Protein AF-A0A5R9P1V8-F1 (afdb_monomer)

Nearest PDB structures (foldseek):
  4bwr-assembly1_A  TM=5.095E-01  e=4.102E-05  Escherichia coli CFT073
  5b26-assembly2_C  TM=6.637E-01  e=7.011E-03  Mus musculus
  5b26-assembly1_B  TM=6.705E-01  e=1.758E-02  Mus musculus
  5lj3-assembly1_S  TM=2.811E-01  e=6.401E-01  Saccharomyces cerevisiae

Solvent-accessible surface area (backbone atoms only — not comparable to full-atom values): 18243 Å² total; per-residue (Å²): 131,88,74,51,69,68,55,50,27,55,50,26,54,72,70,66,36,55,85,60,22,45,60,40,45,43,58,46,36,77,73,40,43,67,70,43,59,69,67,53,56,55,49,28,65,58,44,34,73,82,36,41,67,28,8,44,49,43,35,71,48,38,84,43,45,98,75,67,55,88,65,49,45,56,49,28,21,59,50,13,41,67,43,88,50,50,65,59,13,11,54,20,21,40,54,38,15,56,49,26,47,69,64,81,53,38,33,65,60,18,48,57,22,20,54,53,3,38,78,41,69,28,55,71,26,23,46,57,45,16,53,32,22,55,68,19,78,50,79,48,74,64,34,59,67,62,17,47,53,31,22,51,63,27,37,77,69,70,32,33,70,22,25,35,51,43,25,51,48,34,62,77,68,70,60,88,54,94,90,56,56,48,66,57,30,19,50,53,6,35,76,65,67,32,86,60,18,59,59,52,42,46,65,75,62,57,52,38,68,52,53,50,71,66,35,57,64,42,98,71,29,55,56,57,97,34,55,62,57,63,51,49,52,47,49,52,51,52,72,78,33,103,59,62,66,67,35,53,37,32,49,58,11,31,73,34,21,22,68,30,43,68,57,41,47,59,50,31,70,38,90,82,56,76,84,40,59,35,57,88,71,47,54,74,69,58,48,49,56,49,52,53,51,51,50,56,49,50,66,71,47,66,88,45,56,71,75,48,46,50,45,51,53,52,74,64,46,70,54,48,99,83,59,77,75,50,70,72,52,49,58,63,74,73,50,76,90,80,132

Mean predicted aligned error: 15.13 Å

Secondary structure (DSSP, 8-state):
-PPPHHHHHHHHHHHT-HHHHHHHHHHHHHHHGGGS-HHHHHHHHHHTTT-HHHHHHHHHGGGGSSS--TTHHHHHHHHHTTSS-HHHHHHHHHHHHHHHHHTT--HHHHHHHHHHHHHTT-HHHHHHHHHHHHH-TTSSPP-HHHHHHHHHHHHHTT-HHHHHHHHHHHHHHT---SS--HHHHHHHHHHTT-TTHHHHHHHHH--THHHHHH-PPPSS----SSTHHHHHHHHHHHHH----HHHHHHHHHHHTT-SSHHHHHHHHT-TTSPPPPPGGGS-HHHHHHHHHHHHHHHHHSTTS-HHHHHHHHHHH----SS----HHHHHHHS-----

pLDDT: mean 77.67, std 17.7, range [34.84, 98.38]

Sequence (339 aa):
MHKSKLDLFREAVKQRDNDEAIPLAGMIIDVLGDKTPQDVFRFLDKAAKDDQLAAIVCATSFFFREQPKPGHRAMLLRRAARGYDDNLAGNAYFALAAECLVDGGKPRRAIDALERAVELGHLDAHVRLAKGYETGMYRNRINLERAWELLEEAVEEDYGPAKLALAEFIFAHGIHDSDYDPRELLVEAAEDDVPGAVELLMQFQASAETIKRHAKKLDNPVIPRDESRPMAIRSALLNEFHMEADAIEAMVAAWHGFLSWSELIAYALNENAPEGIFDEDCGTEELEDRRRTQVLIAGHYIDAPDYVLELIVTLLQPTSRTHKPSLRNLDRLIGNADD

Foldseek 3Di:
DDD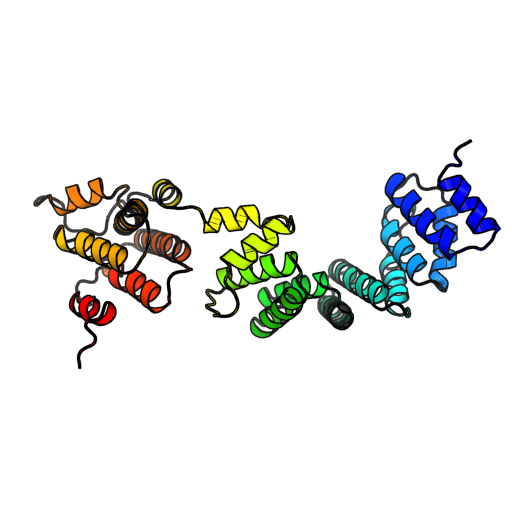DLVRQLVVCVVVVPCVSNLVSLLVQCVVQQLNRDPVSLVVLVVCLVPDLSSLVSNLVSQVSDPDRDPCSSLVSLVSSLPDDQLQSNLVSLQVNLVVCCVPVLVLVSSLVSLVSSVVSVNLVSLLVNLVCLCVVPSVDHNDNPSSQVSLVVSVVVVHLVSLQSNLVSCLVVLDDDPVRDSLVSLVSSVVVVNPCSVVVNCVLVVALVVLLVPQAQQPFFQADQALCLLVLQLVLCVVQDPDDSSRSQSLSQSLRRHSGNVRNNVQRPDPPRDHGQFLVRDDPVSVVVNVVSLVVSCSNCSVPDPLVSVSSCLSSPTDDPPDDSDCVVSDVSSDPPDD

Structure (mmCIF, N/CA/C/O backbone):
data_AF-A0A5R9P1V8-F1
#
_entry.id   AF-A0A5R9P1V8-F1
#
loop_
_atom_site.gro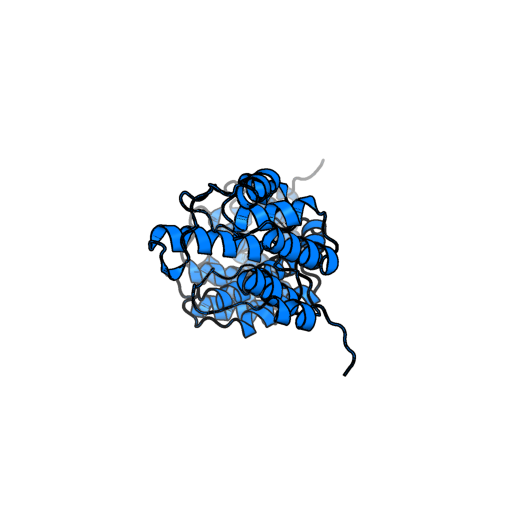up_PDB
_atom_site.id
_atom_site.type_symbol
_atom_site.label_atom_id
_atom_site.label_alt_id
_atom_site.label_comp_id
_atom_site.label_asym_id
_atom_site.label_entity_id
_atom_site.label_seq_id
_atom_site.pdbx_PDB_ins_code
_atom_site.Cartn_x
_atom_site.Cartn_y
_atom_site.Cartn_z
_atom_site.occupancy
_atom_site.B_iso_or_equiv
_atom_site.auth_seq_id
_atom_site.auth_comp_id
_atom_site.auth_asym_id
_atom_site.auth_atom_id
_atom_site.pdbx_PDB_model_num
ATOM 1 N N . MET A 1 1 ? -36.289 19.972 18.654 1.00 49.53 1 MET A N 1
ATOM 2 C CA . MET A 1 1 ? -34.982 20.431 19.169 1.00 49.53 1 MET A CA 1
ATOM 3 C C . MET A 1 1 ? -33.972 19.359 18.793 1.00 49.53 1 MET A C 1
ATOM 5 O O . MET A 1 1 ? -34.147 18.234 19.246 1.00 49.53 1 MET A O 1
ATOM 9 N N . HIS A 1 2 ? -33.023 19.634 17.896 1.00 63.19 2 HIS A N 1
ATOM 10 C CA . HIS A 1 2 ? -31.991 18.644 17.568 1.00 63.19 2 HIS A CA 1
ATOM 11 C C . HIS A 1 2 ? -31.093 18.455 18.795 1.00 63.19 2 HIS A C 1
ATOM 13 O O . HIS A 1 2 ? -30.520 19.427 19.284 1.00 63.19 2 HIS A O 1
ATOM 19 N N . LYS A 1 3 ? -31.026 17.229 19.325 1.00 76.94 3 LYS A N 1
ATOM 20 C CA . LYS A 1 3 ? -30.071 16.871 20.381 1.00 76.94 3 LYS A CA 1
ATOM 21 C C . LYS A 1 3 ? -28.666 16.856 19.785 1.00 76.94 3 LYS A C 1
ATOM 23 O O . LYS A 1 3 ? -28.490 16.386 18.661 1.00 76.94 3 LYS A O 1
ATOM 28 N N . SER A 1 4 ? -27.679 17.365 20.519 1.00 91.88 4 SER A N 1
ATOM 29 C CA . SER A 1 4 ? -26.286 17.259 20.083 1.00 91.88 4 SER A CA 1
ATOM 30 C C . SER A 1 4 ? -25.812 15.801 20.169 1.00 91.88 4 SER A C 1
ATOM 32 O O . SER A 1 4 ? -26.360 15.015 20.945 1.00 91.88 4 SER A O 1
ATOM 34 N N . LYS A 1 5 ? -24.764 15.431 19.418 1.00 93.06 5 LYS A N 1
ATOM 35 C CA . LYS A 1 5 ? -24.146 14.093 19.530 1.00 93.06 5 LYS A CA 1
ATOM 36 C C . LYS A 1 5 ? -23.700 13.783 20.965 1.00 93.06 5 LYS A C 1
ATOM 38 O O . LYS A 1 5 ? -23.812 12.646 21.403 1.00 93.06 5 LYS A O 1
ATOM 43 N N . LEU A 1 6 ? -23.266 14.799 21.714 1.00 94.75 6 LEU A N 1
ATOM 44 C CA . LEU A 1 6 ? -22.890 14.658 23.121 1.00 94.75 6 LEU A CA 1
ATOM 45 C C . LEU A 1 6 ? -24.095 14.341 24.023 1.00 94.75 6 LEU A C 1
ATOM 47 O O . LEU A 1 6 ? -23.972 13.543 24.951 1.00 94.75 6 LEU A O 1
ATOM 51 N N . ASP A 1 7 ? -25.258 14.936 23.751 1.00 95.94 7 ASP A N 1
ATOM 52 C CA . ASP A 1 7 ? -26.486 14.634 24.498 1.00 95.94 7 ASP A CA 1
ATOM 53 C C . ASP A 1 7 ? -26.986 13.220 24.198 1.00 95.94 7 ASP A C 1
ATOM 55 O O . ASP A 1 7 ? -27.417 12.517 25.110 1.00 95.94 7 ASP A O 1
ATOM 59 N N . LEU A 1 8 ? -26.904 12.796 22.931 1.00 96.81 8 LEU A N 1
ATOM 60 C CA . LEU A 1 8 ? -27.229 11.428 22.517 1.00 96.81 8 LEU A CA 1
ATOM 61 C C . LEU A 1 8 ? -26.297 10.418 23.188 1.00 96.81 8 LEU A C 1
ATOM 63 O O . LEU A 1 8 ? -26.771 9.473 23.807 1.00 96.81 8 LEU A O 1
ATOM 67 N N . PHE A 1 9 ? -24.989 10.685 23.176 1.00 97.88 9 PHE A N 1
ATOM 68 C CA . PHE A 1 9 ? -23.993 9.858 23.852 1.00 97.88 9 PHE A CA 1
ATOM 69 C C . PHE A 1 9 ? -24.316 9.681 25.341 1.00 97.88 9 PHE A C 1
ATOM 71 O O . PHE A 1 9 ? -24.352 8.563 25.850 1.00 97.88 9 PHE A O 1
ATOM 78 N N . ARG A 1 10 ? -24.592 10.777 26.057 1.00 97.62 10 ARG A N 1
ATOM 79 C CA . ARG A 1 10 ? -24.894 10.721 27.496 1.00 97.62 10 ARG A CA 1
ATOM 80 C C . ARG A 1 10 ? -26.176 9.952 27.799 1.00 97.62 10 ARG A C 1
ATOM 82 O O . ARG A 1 10 ? -26.251 9.288 28.833 1.00 97.62 10 ARG A O 1
ATOM 89 N N . GLU A 1 11 ? -27.167 10.040 26.920 1.00 97.44 11 GLU A N 1
ATOM 90 C CA . GLU A 1 11 ? -28.404 9.277 27.044 1.00 97.44 11 GLU A CA 1
ATOM 91 C C . GLU A 1 11 ? -28.161 7.779 26.801 1.00 97.44 11 GLU A C 1
ATOM 93 O O . GLU A 1 11 ? -28.556 6.975 27.645 1.00 97.44 11 GLU A O 1
ATOM 98 N N . ALA A 1 12 ? -27.419 7.405 25.754 1.00 97.38 12 ALA A N 1
ATOM 99 C CA . ALA A 1 12 ? -27.033 6.016 25.485 1.00 97.38 12 ALA A CA 1
ATOM 100 C C . ALA A 1 12 ? -26.244 5.403 26.660 1.00 97.38 12 ALA A C 1
ATOM 102 O O . ALA A 1 12 ? -26.581 4.331 27.168 1.00 97.38 12 ALA A O 1
ATOM 103 N N . VAL A 1 13 ? -25.273 6.142 27.216 1.00 97.38 13 VAL A N 1
ATOM 104 C CA . VAL A 1 13 ? -24.523 5.721 28.415 1.00 97.38 13 VAL A CA 1
ATOM 105 C C . VAL A 1 13 ? -25.448 5.491 29.614 1.00 97.38 13 VAL A C 1
ATOM 107 O O . VAL A 1 13 ? -25.272 4.528 30.364 1.00 97.38 13 VAL A O 1
ATOM 110 N N . LYS A 1 14 ? -26.450 6.356 29.813 1.00 97.25 14 LYS A N 1
ATOM 111 C CA . LYS A 1 14 ? -27.438 6.210 30.892 1.00 97.25 14 LYS A CA 1
ATOM 112 C C . LYS A 1 14 ? -28.316 4.972 30.694 1.00 97.25 14 LYS A C 1
ATOM 114 O O . LYS A 1 14 ? -28.665 4.319 31.678 1.00 97.25 14 LYS A O 1
ATOM 119 N N . GLN A 1 15 ? -28.633 4.644 29.445 1.00 97.12 15 GLN A N 1
ATOM 120 C CA . GLN A 1 15 ? -29.385 3.452 29.055 1.00 97.12 15 GLN A CA 1
ATOM 121 C C . GLN A 1 15 ? -28.529 2.175 29.052 1.00 97.12 15 GLN A C 1
ATOM 123 O O . GLN A 1 15 ? -29.082 1.080 29.012 1.00 97.12 15 GLN A O 1
ATOM 128 N N . ARG A 1 16 ? -27.203 2.307 29.216 1.00 95.19 16 ARG A N 1
ATOM 129 C CA . ARG A 1 16 ? -26.209 1.223 29.108 1.00 95.19 16 ARG A CA 1
ATOM 130 C C . ARG A 1 16 ? -26.175 0.584 27.718 1.00 95.19 16 ARG A C 1
ATOM 132 O O . ARG A 1 16 ? -25.836 -0.590 27.599 1.00 95.19 16 ARG A O 1
ATOM 139 N N . ASP A 1 17 ? -26.509 1.367 26.703 1.00 96.56 17 ASP A N 1
ATOM 140 C CA . ASP A 1 17 ? -26.403 0.973 25.307 1.00 96.56 17 ASP A CA 1
ATOM 141 C C . ASP A 1 17 ? -24.984 1.282 24.813 1.00 96.56 17 ASP A C 1
ATOM 143 O O . ASP A 1 17 ? -24.654 2.419 24.467 1.00 96.56 17 ASP A O 1
ATOM 147 N N . ASN A 1 18 ? -24.103 0.283 24.888 1.00 94.75 18 ASN A N 1
ATOM 148 C CA . ASN A 1 18 ? -22.718 0.434 24.445 1.00 94.75 18 ASN A CA 1
ATOM 149 C C . ASN A 1 18 ? -22.609 0.475 22.915 1.00 94.75 18 ASN A C 1
ATOM 151 O O . ASN A 1 18 ? -21.749 1.196 22.407 1.00 94.75 18 ASN A O 1
ATOM 155 N N . ASP A 1 19 ? -23.489 -0.243 22.215 1.00 94.62 19 ASP A N 1
ATOM 156 C CA . ASP A 1 19 ? -23.502 -0.336 20.755 1.00 94.62 19 ASP A CA 1
ATOM 157 C C . ASP A 1 19 ? -23.811 1.031 20.132 1.00 94.62 19 ASP A C 1
ATOM 159 O O . ASP A 1 19 ? -23.234 1.392 19.108 1.00 94.62 19 ASP A O 1
ATOM 163 N N . GLU A 1 20 ? -24.643 1.846 20.792 1.00 96.56 20 GLU A N 1
ATOM 164 C CA . GLU A 1 20 ? -24.865 3.244 20.411 1.00 96.56 20 GLU A CA 1
ATOM 165 C C . GLU A 1 20 ? -23.798 4.195 20.994 1.00 96.56 20 GLU A C 1
ATOM 167 O O . GLU A 1 20 ? -23.300 5.097 20.308 1.00 96.56 20 GLU A O 1
ATOM 172 N N . ALA A 1 21 ? -23.411 4.021 22.262 1.00 97.62 21 ALA A N 1
ATOM 173 C CA . ALA A 1 21 ? -22.523 4.966 22.940 1.00 97.62 21 ALA A CA 1
ATOM 174 C C . ALA A 1 21 ? -21.085 4.972 22.389 1.00 97.62 21 ALA A C 1
ATOM 176 O O . ALA A 1 21 ? -20.459 6.036 22.350 1.00 97.62 21 ALA A O 1
ATOM 177 N N . ILE A 1 22 ? -20.535 3.826 21.974 1.00 97.38 22 ILE A N 1
ATOM 178 C CA . ILE A 1 22 ? -19.143 3.728 21.500 1.00 97.38 22 ILE A CA 1
ATOM 179 C C . ILE A 1 22 ? -18.946 4.440 20.148 1.00 97.38 22 ILE A C 1
ATOM 181 O O . ILE A 1 22 ? -18.048 5.288 20.072 1.00 97.38 22 ILE A O 1
ATOM 185 N N . PRO A 1 23 ? -19.767 4.204 19.103 1.00 96.62 23 PRO A N 1
ATOM 186 C CA . PRO A 1 23 ? -19.658 4.950 17.849 1.00 96.62 23 PRO A CA 1
ATOM 187 C C . PRO A 1 23 ? -19.857 6.456 18.040 1.00 96.62 23 PRO A C 1
ATOM 189 O O . PRO A 1 23 ? -19.114 7.258 17.470 1.00 96.62 23 PRO A O 1
ATOM 192 N N . LEU A 1 24 ? -20.809 6.863 18.893 1.00 97.38 24 LEU A N 1
ATOM 193 C CA . LEU A 1 24 ? -21.012 8.276 19.220 1.00 97.38 24 LEU A CA 1
ATOM 194 C C . LEU A 1 24 ? -19.778 8.891 19.884 1.00 97.38 24 LEU A C 1
ATOM 196 O O . LEU A 1 24 ? -19.407 10.014 19.541 1.00 97.38 24 LEU A O 1
ATOM 200 N N . ALA A 1 25 ? -19.122 8.168 20.796 1.00 97.06 25 ALA A N 1
ATOM 201 C CA . ALA A 1 25 ? -17.877 8.615 21.409 1.00 97.06 25 ALA A CA 1
ATOM 202 C C . ALA A 1 25 ? -16.780 8.849 20.359 1.00 97.06 25 ALA A C 1
ATOM 204 O O . ALA A 1 25 ? -16.134 9.896 20.399 1.00 97.06 25 ALA A O 1
ATOM 205 N N . GLY A 1 26 ? -16.617 7.929 19.399 1.00 95.44 26 GLY A N 1
ATOM 206 C CA . GLY A 1 26 ? -15.688 8.087 18.274 1.00 95.44 26 GLY A CA 1
ATOM 207 C C . GLY A 1 26 ? -15.968 9.356 17.468 1.00 95.44 26 GLY A C 1
ATOM 208 O O . GLY A 1 26 ? -15.105 10.220 17.359 1.00 95.44 26 GLY A O 1
ATOM 209 N N . MET A 1 27 ? -17.219 9.553 17.038 1.00 95.56 27 MET A N 1
ATOM 210 C CA . MET A 1 27 ? -17.609 10.752 16.285 1.00 95.56 27 MET A CA 1
ATOM 211 C C . MET A 1 27 ? -17.405 12.061 17.058 1.00 95.56 27 MET A C 1
ATOM 213 O O . MET A 1 27 ? -17.151 13.103 16.457 1.00 95.56 27 MET A O 1
ATOM 217 N N . ILE A 1 28 ? -17.598 12.050 18.380 1.00 95.88 28 ILE A N 1
ATOM 218 C CA . ILE A 1 28 ? -17.347 13.225 19.223 1.00 95.88 28 ILE A CA 1
ATOM 219 C C . ILE A 1 28 ? -15.848 13.534 19.242 1.00 95.88 28 ILE A C 1
ATOM 221 O O . ILE A 1 28 ? -15.477 14.701 19.119 1.00 95.88 28 ILE A O 1
ATOM 225 N N . ILE A 1 29 ? -15.006 12.506 19.369 1.00 94.69 29 ILE A N 1
ATOM 226 C CA . ILE A 1 29 ? -13.546 12.637 19.388 1.00 94.69 29 ILE A CA 1
ATOM 227 C C . ILE A 1 29 ? -13.018 13.160 18.055 1.00 94.69 29 ILE A C 1
ATOM 229 O O . ILE A 1 29 ? -12.218 14.089 18.066 1.00 94.69 29 ILE A O 1
ATOM 233 N N . ASP A 1 30 ? -13.500 12.643 16.926 1.00 92.69 30 ASP A N 1
ATOM 234 C CA . ASP A 1 30 ? -13.048 13.083 15.599 1.00 92.69 30 ASP A CA 1
ATOM 235 C C . ASP A 1 30 ? -13.317 14.576 15.360 1.00 92.69 30 ASP A C 1
ATOM 237 O O . ASP A 1 30 ? -12.544 15.265 14.697 1.00 92.69 30 ASP A O 1
ATOM 241 N N . VAL A 1 31 ? -14.407 15.099 15.932 1.00 93.94 31 VAL A N 1
ATOM 242 C CA . VAL A 1 31 ? -14.798 16.508 15.789 1.00 93.94 31 VAL A CA 1
ATOM 243 C C . VAL A 1 31 ? -14.110 17.407 16.814 1.00 93.94 31 VAL A C 1
ATOM 245 O O . VAL A 1 31 ? -13.731 18.533 16.491 1.00 93.94 31 VAL A O 1
ATOM 248 N N . LEU A 1 32 ? -14.007 16.965 18.070 1.00 93.50 32 LEU A N 1
ATOM 249 C CA . LEU A 1 32 ? -13.552 17.817 19.172 1.00 93.50 32 LEU A CA 1
ATOM 250 C C . LEU A 1 32 ? -12.071 17.649 19.509 1.00 93.50 32 LEU A C 1
ATOM 252 O O . LEU A 1 32 ? -11.506 18.557 20.116 1.00 93.50 32 LEU A O 1
ATOM 256 N N . GLY A 1 33 ? -11.449 16.527 19.151 1.00 91.62 33 GLY A N 1
ATOM 257 C CA . GLY A 1 33 ? -10.052 16.231 19.451 1.00 91.62 33 GLY A CA 1
ATOM 258 C C . GLY A 1 33 ? -9.736 16.396 20.938 1.00 91.62 33 GLY A C 1
ATOM 259 O O . GLY A 1 33 ? -10.373 15.786 21.800 1.00 91.62 33 GLY A O 1
ATOM 260 N N . ASP A 1 34 ? -8.780 17.270 21.244 1.00 89.44 34 ASP A N 1
ATOM 261 C CA . ASP A 1 34 ? -8.342 17.630 22.599 1.00 89.44 34 ASP A CA 1
ATOM 262 C C . ASP A 1 34 ? -9.424 18.326 23.445 1.00 89.44 34 ASP A C 1
ATOM 264 O O . ASP A 1 34 ? -9.362 18.313 24.673 1.00 89.44 34 ASP A O 1
ATOM 268 N N . LYS A 1 35 ? -10.464 18.884 22.813 1.00 92.81 35 LYS A N 1
ATOM 269 C CA . LYS A 1 35 ? -11.626 19.488 23.492 1.00 92.81 35 LYS A CA 1
ATOM 270 C C . LYS A 1 35 ? -12.704 18.470 23.858 1.00 92.81 35 LYS A C 1
ATOM 272 O O . LYS A 1 35 ? -13.778 18.855 24.328 1.00 92.81 35 LYS A O 1
ATOM 277 N N . THR A 1 36 ? -12.458 17.184 23.619 1.00 94.44 36 THR A N 1
ATOM 278 C CA . THR A 1 36 ? -13.402 16.121 23.962 1.00 94.44 36 THR A CA 1
ATOM 279 C C . THR A 1 36 ? -13.664 16.100 25.473 1.00 94.44 36 THR A C 1
ATOM 281 O O . THR A 1 36 ? -12.721 16.063 26.266 1.00 94.44 36 THR A O 1
ATOM 284 N N . PRO A 1 37 ? -14.936 16.077 25.911 1.00 94.56 37 PRO A N 1
ATOM 285 C CA . PRO A 1 37 ? -15.270 16.006 27.328 1.00 94.56 37 PRO A CA 1
ATOM 286 C C . PRO A 1 37 ? -14.697 14.766 28.038 1.00 94.56 37 PRO A C 1
ATOM 288 O O . PRO A 1 37 ? -14.810 13.637 27.560 1.00 94.56 37 PRO A O 1
ATOM 291 N N . GLN A 1 38 ? -14.146 14.955 29.242 1.00 92.00 38 GLN A N 1
ATOM 292 C CA . GLN A 1 38 ? -13.473 13.895 30.010 1.00 92.00 38 GLN A CA 1
ATOM 293 C C . GLN A 1 38 ? -14.391 12.722 30.408 1.00 92.00 38 GLN A C 1
ATOM 295 O O . GLN A 1 38 ? -13.921 11.636 30.751 1.00 92.00 38 GLN A O 1
ATOM 300 N N . ASP A 1 39 ? -15.711 12.911 30.437 1.00 94.69 39 ASP A N 1
ATOM 301 C CA . ASP A 1 39 ? -16.680 11.820 30.604 1.00 94.69 39 ASP A CA 1
ATOM 302 C C . ASP A 1 39 ? -16.685 10.839 29.420 1.00 94.69 39 ASP A C 1
ATOM 304 O O . ASP A 1 39 ? -16.825 9.641 29.662 1.00 94.69 39 ASP A O 1
ATOM 308 N N . VAL A 1 40 ? -16.424 11.298 28.190 1.00 95.94 40 VAL A N 1
ATOM 309 C CA . VAL A 1 40 ? -16.302 10.435 26.999 1.00 95.94 40 VAL A CA 1
ATOM 310 C C . VAL A 1 40 ? -15.092 9.509 27.130 1.00 95.94 40 VAL A C 1
ATOM 312 O O . VAL A 1 40 ? -15.226 8.289 27.027 1.00 95.94 40 VAL A O 1
ATOM 315 N N . PHE A 1 41 ? -13.918 10.058 27.462 1.00 93.69 41 PHE A N 1
ATOM 316 C CA . PHE A 1 41 ? -12.712 9.249 27.667 1.00 93.69 41 PHE A CA 1
ATOM 317 C C . PHE A 1 41 ? -12.861 8.259 28.826 1.00 93.69 41 PHE A C 1
ATOM 319 O O . PHE A 1 41 ? -12.475 7.099 28.696 1.00 93.69 41 PHE A O 1
ATOM 326 N N . ARG A 1 42 ? -13.476 8.678 29.943 1.00 93.00 42 ARG A N 1
ATOM 327 C CA . ARG A 1 42 ? -13.732 7.788 31.090 1.00 93.00 42 ARG A CA 1
ATOM 328 C C . ARG A 1 42 ? -14.686 6.647 30.750 1.00 93.00 42 ARG A C 1
ATOM 330 O O . ARG A 1 42 ? -14.505 5.542 31.261 1.00 93.00 42 ARG A O 1
ATOM 337 N N . PHE A 1 43 ? -15.701 6.905 29.929 1.00 96.19 43 PHE A N 1
ATOM 338 C CA . PHE A 1 43 ? -16.584 5.856 29.430 1.00 96.19 43 PHE A CA 1
ATOM 339 C C . PHE A 1 43 ? -15.801 4.846 28.585 1.00 96.19 43 PHE A C 1
ATOM 341 O O . PHE A 1 43 ? -15.840 3.654 28.889 1.00 96.19 43 PHE A O 1
ATOM 348 N N . LEU A 1 44 ? -15.020 5.324 27.609 1.00 95.00 44 LEU A N 1
ATOM 349 C CA . LEU A 1 44 ? -14.199 4.469 26.750 1.00 95.00 44 LEU A CA 1
ATOM 350 C C . LEU A 1 44 ? -13.187 3.640 27.547 1.00 95.00 44 LEU A C 1
ATOM 352 O O . LEU A 1 44 ? -13.058 2.451 27.295 1.00 95.00 44 LEU A O 1
ATOM 356 N N . ASP A 1 45 ? -12.529 4.210 28.560 1.00 92.06 45 ASP A N 1
ATOM 357 C CA . ASP A 1 45 ? -11.595 3.473 29.428 1.00 92.06 45 ASP A CA 1
ATOM 358 C C . ASP A 1 45 ? -12.253 2.305 30.170 1.00 92.06 45 ASP A C 1
ATOM 360 O O . ASP A 1 45 ? -11.610 1.294 30.471 1.00 92.06 45 ASP A O 1
ATOM 364 N N . LYS A 1 46 ? -13.539 2.448 30.504 1.00 94.25 46 LYS A N 1
ATOM 365 C CA . LYS A 1 46 ? -14.313 1.386 31.139 1.00 94.25 46 LYS A CA 1
ATOM 366 C C . LYS A 1 46 ? -14.765 0.351 30.112 1.00 94.25 46 LYS A C 1
ATOM 368 O O . LYS A 1 46 ? -14.585 -0.834 30.371 1.00 94.25 46 LYS A O 1
ATOM 373 N N . ALA A 1 47 ? -15.325 0.796 28.989 1.00 95.31 47 ALA A N 1
ATOM 374 C CA . ALA A 1 47 ? -15.841 -0.075 27.935 1.00 95.31 47 ALA A CA 1
ATOM 375 C C . ALA A 1 47 ? -14.722 -0.905 27.283 1.00 95.31 47 ALA A C 1
ATOM 377 O O . ALA A 1 47 ? -14.851 -2.117 27.157 1.00 95.31 47 ALA A O 1
ATOM 378 N N . ALA A 1 48 ? -13.557 -0.299 27.033 1.00 93.94 48 ALA A N 1
ATOM 379 C CA . ALA A 1 48 ? -12.361 -0.934 26.471 1.00 93.94 48 ALA A CA 1
ATOM 380 C C . ALA A 1 48 ? -11.768 -2.068 27.325 1.00 93.94 48 ALA A C 1
ATOM 382 O O . ALA A 1 48 ? -10.708 -2.600 26.994 1.00 93.94 48 ALA A O 1
ATOM 383 N N . LYS A 1 49 ? -12.360 -2.411 28.475 1.00 91.25 49 LYS A N 1
ATOM 384 C CA . LYS A 1 49 ? -11.982 -3.608 29.236 1.00 91.25 49 LYS A CA 1
ATOM 385 C C . LYS A 1 49 ? -12.533 -4.879 28.613 1.00 91.25 49 LYS A C 1
ATOM 387 O O . LYS A 1 49 ? -11.796 -5.863 28.569 1.00 91.25 49 LYS A O 1
ATOM 392 N N . ASP A 1 50 ? -13.759 -4.793 28.116 1.00 90.31 50 ASP A N 1
ATOM 393 C CA . ASP A 1 50 ? -14.563 -5.937 27.697 1.00 90.31 50 ASP A CA 1
ATOM 394 C C . ASP A 1 50 ? -15.073 -5.789 26.251 1.00 90.31 50 ASP A C 1
ATOM 396 O O . ASP A 1 50 ? -15.574 -6.755 25.689 1.00 90.31 50 ASP A O 1
ATOM 400 N N . ASP A 1 51 ? -14.906 -4.611 25.638 1.00 94.12 51 ASP A N 1
ATOM 401 C CA . ASP A 1 51 ? -15.364 -4.304 24.283 1.00 94.12 51 ASP A CA 1
ATOM 402 C C . ASP A 1 51 ? -14.197 -3.965 23.336 1.00 94.12 51 ASP A C 1
ATOM 404 O O . ASP A 1 51 ? -13.332 -3.130 23.639 1.00 94.12 51 ASP A O 1
ATOM 408 N N . GLN A 1 52 ? -14.174 -4.643 22.186 1.00 94.12 52 GLN A N 1
ATOM 409 C CA . GLN A 1 52 ? -13.121 -4.544 21.176 1.00 94.12 52 GLN A CA 1
ATOM 410 C C . GLN A 1 52 ? -13.136 -3.192 20.453 1.00 94.12 52 GLN A C 1
ATOM 412 O O . GLN A 1 52 ? -12.085 -2.557 20.325 1.00 94.12 52 GLN A O 1
ATOM 417 N N . LEU A 1 53 ? -14.312 -2.720 20.033 1.00 93.88 53 LEU A N 1
ATOM 418 C CA . LEU A 1 53 ? -14.464 -1.444 19.339 1.00 93.88 53 LEU A CA 1
ATOM 419 C C . LEU A 1 53 ? -14.117 -0.285 20.276 1.00 93.88 53 LEU A C 1
ATOM 421 O O . LEU A 1 53 ? -13.370 0.619 19.901 1.00 93.88 53 LEU A O 1
ATOM 425 N N . ALA A 1 54 ? -14.562 -0.346 21.533 1.00 94.00 54 ALA A N 1
ATOM 426 C CA . ALA A 1 54 ? -14.183 0.636 22.540 1.00 94.00 54 ALA A CA 1
ATOM 427 C C . ALA A 1 54 ? -12.667 0.679 22.746 1.00 94.00 54 ALA A C 1
ATOM 429 O O . ALA A 1 54 ? -12.111 1.765 22.906 1.00 94.00 54 ALA A O 1
ATOM 430 N N . ALA A 1 55 ? -11.984 -0.471 22.738 1.00 94.62 55 ALA A N 1
ATOM 431 C CA . ALA A 1 55 ? -10.529 -0.519 22.853 1.00 94.62 55 ALA A CA 1
ATOM 432 C C . ALA A 1 55 ? -9.826 0.153 21.664 1.00 94.62 55 ALA A C 1
ATOM 434 O O . ALA A 1 55 ? -8.851 0.877 21.884 1.00 94.62 55 ALA A O 1
ATOM 435 N N . ILE A 1 56 ? -10.347 -0.005 20.443 1.00 94.00 56 ILE A N 1
ATOM 436 C CA . ILE A 1 56 ? -9.840 0.676 19.241 1.00 94.00 56 ILE A CA 1
ATOM 437 C C . ILE A 1 56 ? -10.061 2.181 19.343 1.00 94.00 56 ILE A C 1
ATOM 439 O O . ILE A 1 56 ? -9.095 2.938 19.285 1.00 94.00 56 ILE A O 1
ATOM 443 N N . VAL A 1 57 ? -11.298 2.625 19.587 1.00 92.44 57 VAL A N 1
ATOM 444 C CA . VAL A 1 57 ? -11.623 4.057 19.716 1.00 92.44 57 VAL A CA 1
ATOM 445 C C . VAL A 1 57 ? -10.790 4.695 20.833 1.00 92.44 57 VAL A C 1
ATOM 447 O O . VAL A 1 57 ? -10.218 5.775 20.672 1.00 92.44 57 VAL A O 1
ATOM 450 N N . CYS A 1 58 ? -10.636 3.993 21.957 1.00 92.12 58 CYS A N 1
ATOM 451 C CA . CYS A 1 58 ? -9.787 4.413 23.064 1.00 92.12 58 CYS A CA 1
ATOM 452 C C . CYS A 1 58 ? -8.317 4.570 22.631 1.00 92.12 58 CYS A C 1
ATOM 454 O O . CYS A 1 58 ? -7.707 5.600 22.930 1.00 92.12 58 CYS A O 1
ATOM 456 N N . ALA A 1 59 ? -7.764 3.606 21.887 1.00 91.62 59 ALA A N 1
ATOM 457 C CA . ALA A 1 59 ? -6.391 3.648 21.384 1.00 91.62 59 ALA A CA 1
ATOM 458 C C . ALA A 1 59 ? -6.156 4.753 20.340 1.00 91.62 59 ALA A C 1
ATOM 460 O O . ALA A 1 59 ? -5.101 5.389 20.363 1.00 91.62 59 ALA A O 1
ATOM 461 N N . THR A 1 60 ? -7.115 5.005 19.448 1.00 88.62 60 THR A N 1
ATOM 462 C CA . THR A 1 60 ? -7.049 6.086 18.450 1.00 88.62 60 THR A CA 1
ATOM 463 C C . THR A 1 60 ? -7.105 7.454 19.123 1.00 88.62 60 THR A C 1
ATOM 465 O O . THR A 1 60 ? -6.338 8.352 18.790 1.00 88.62 60 THR A O 1
ATOM 468 N N . SER A 1 61 ? -7.921 7.584 20.171 1.00 89.69 61 SER A N 1
ATOM 469 C CA . SER A 1 61 ? -8.064 8.821 20.943 1.00 89.69 61 SER A CA 1
ATOM 470 C C . SER A 1 61 ? -6.871 9.174 21.841 1.00 89.69 61 SER A C 1
ATOM 472 O O . SER A 1 61 ? -6.904 10.179 22.551 1.00 89.69 61 SER A O 1
ATOM 474 N N . PHE A 1 62 ? -5.830 8.336 21.868 1.00 86.75 62 PHE A N 1
ATOM 475 C CA . PHE A 1 62 ? -4.757 8.395 22.859 1.00 86.75 62 PHE A CA 1
ATOM 476 C C . PHE A 1 62 ? -4.063 9.763 22.942 1.00 86.75 62 PHE A C 1
ATOM 478 O O . PHE A 1 62 ? -3.773 10.225 24.045 1.00 86.75 62 PHE A O 1
ATOM 485 N N . PHE A 1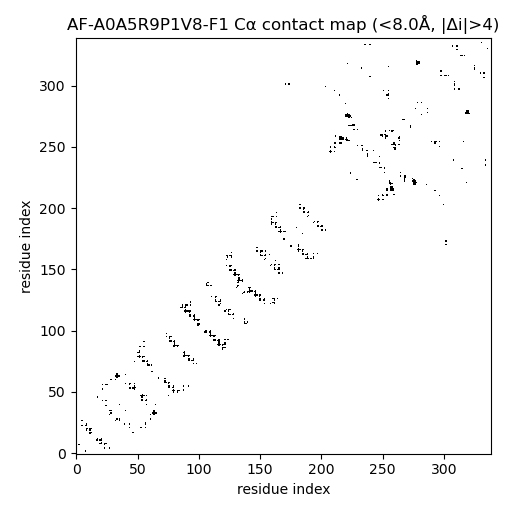 63 ? -3.836 10.420 21.801 1.00 85.38 63 PHE A N 1
ATOM 486 C CA . PHE A 1 63 ? -3.123 11.701 21.729 1.00 85.38 63 PHE A CA 1
ATOM 487 C C . PHE A 1 63 ? -3.960 12.914 22.152 1.00 85.38 63 PHE A C 1
ATOM 489 O O . PHE A 1 63 ? -3.393 13.959 22.449 1.00 85.38 63 PHE A O 1
ATOM 496 N N . PHE A 1 64 ? -5.285 12.779 22.240 1.00 87.94 64 PHE A N 1
ATOM 497 C CA . PHE A 1 64 ? -6.180 13.858 22.676 1.00 87.94 64 PHE A CA 1
ATOM 498 C C . PHE A 1 64 ? -6.341 13.939 24.198 1.00 87.94 64 PHE A C 1
ATOM 500 O O . PHE A 1 64 ? -7.079 14.776 24.710 1.00 87.94 64 PHE A O 1
ATOM 507 N N . ARG A 1 65 ? -5.690 13.042 24.941 1.00 83.06 65 ARG A N 1
ATOM 508 C CA . ARG A 1 65 ? -5.858 12.912 26.390 1.00 83.06 65 ARG A CA 1
ATOM 509 C C . ARG A 1 65 ? -4.821 13.750 27.123 1.00 83.06 65 ARG A C 1
ATOM 511 O O . ARG A 1 65 ? -3.658 13.758 26.743 1.00 83.06 65 ARG A O 1
ATOM 518 N N . GLU A 1 66 ? -5.219 14.353 28.244 1.00 77.50 66 GLU A N 1
ATOM 519 C CA . GLU A 1 66 ? -4.348 15.234 29.043 1.00 77.50 66 GLU A CA 1
ATOM 520 C C . GLU A 1 66 ? -3.037 14.569 29.506 1.00 77.50 66 GLU A C 1
ATOM 522 O O . GLU A 1 66 ? -2.028 15.250 29.674 1.00 77.50 66 GLU A O 1
ATOM 527 N N . GLN A 1 67 ? -3.033 13.248 29.737 1.00 73.75 67 GLN A N 1
ATOM 528 C CA . GLN A 1 67 ? -1.844 12.503 30.176 1.00 73.75 67 GLN A CA 1
ATOM 529 C C . GLN A 1 67 ? -1.743 11.128 29.493 1.00 73.75 67 GLN A C 1
ATOM 531 O O . GLN A 1 67 ? -2.162 10.111 30.067 1.00 73.75 67 GLN A O 1
ATOM 536 N N . PRO A 1 68 ? -1.179 11.055 28.274 1.00 71.50 68 PRO A N 1
ATOM 537 C CA . PRO A 1 68 ? -0.924 9.788 27.606 1.00 71.50 68 PRO A CA 1
ATOM 538 C C . PRO A 1 68 ? 0.148 9.007 28.376 1.00 71.50 68 PRO A C 1
ATOM 540 O O . PRO A 1 68 ? 1.299 9.423 28.491 1.00 71.50 68 PRO A O 1
ATOM 543 N N . LYS A 1 69 ? -0.226 7.849 28.930 1.00 76.69 69 LYS A N 1
ATOM 544 C CA . LYS A 1 69 ? 0.724 6.961 29.615 1.00 76.69 69 LYS A CA 1
ATOM 545 C C . LYS A 1 69 ? 1.491 6.127 28.581 1.00 76.69 69 LYS A C 1
ATOM 547 O O . LYS A 1 69 ? 0.834 5.420 27.809 1.00 76.69 69 LYS A O 1
ATOM 552 N N . PRO A 1 70 ? 2.839 6.139 28.578 1.00 75.31 70 PRO A N 1
ATOM 553 C CA . PRO A 1 70 ? 3.627 5.296 27.683 1.00 75.31 70 PRO A CA 1
ATOM 554 C C . PRO A 1 70 ? 3.187 3.828 27.749 1.00 75.31 70 PRO A C 1
ATOM 556 O O . PRO A 1 70 ? 2.934 3.289 28.828 1.00 75.31 70 PRO A O 1
ATOM 559 N N . GLY A 1 71 ? 3.040 3.189 26.588 1.00 80.81 71 GLY A N 1
ATOM 560 C CA . GLY A 1 71 ? 2.621 1.788 26.471 1.00 80.81 71 GLY A CA 1
ATOM 561 C C . GLY A 1 71 ? 1.130 1.508 26.707 1.00 80.81 71 GLY A C 1
ATOM 562 O O . GLY A 1 71 ? 0.691 0.384 26.453 1.00 80.81 71 GLY A O 1
ATOM 563 N N . HIS A 1 72 ? 0.329 2.489 27.142 1.00 85.06 72 HIS A N 1
ATOM 564 C CA . HIS A 1 72 ? -1.115 2.301 27.318 1.00 85.06 72 HIS A CA 1
ATOM 565 C C . HIS A 1 72 ? -1.832 2.119 25.973 1.00 85.06 72 HIS A C 1
ATOM 567 O O . HIS A 1 72 ? -2.653 1.214 25.855 1.00 85.06 72 HIS A O 1
ATOM 573 N N . ARG A 1 73 ? -1.456 2.876 24.931 1.00 90.19 73 ARG A N 1
ATOM 574 C CA . ARG A 1 73 ? -1.972 2.674 23.564 1.00 90.19 73 ARG A CA 1
ATOM 575 C C . ARG A 1 73 ? -1.699 1.255 23.059 1.00 90.19 73 ARG A C 1
ATOM 577 O O . ARG A 1 73 ? -2.632 0.535 22.722 1.00 90.19 73 ARG A O 1
ATOM 584 N N . ALA A 1 74 ? -0.447 0.803 23.127 1.00 90.31 74 ALA A N 1
ATOM 585 C CA . ALA A 1 74 ? -0.079 -0.567 22.767 1.00 90.31 74 ALA A CA 1
ATOM 586 C C . ALA A 1 74 ? -0.805 -1.644 23.605 1.00 90.31 74 ALA A C 1
ATOM 588 O O . ALA A 1 74 ? -1.052 -2.746 23.118 1.00 90.31 74 ALA A O 1
ATOM 589 N N . MET A 1 75 ? -1.142 -1.369 24.872 1.00 91.19 75 MET A N 1
ATOM 590 C CA . MET A 1 75 ? -1.971 -2.264 25.691 1.00 91.19 75 MET A CA 1
ATOM 591 C C . MET A 1 75 ? -3.401 -2.367 25.147 1.00 91.19 75 MET A C 1
ATOM 593 O O . MET A 1 75 ? -3.909 -3.480 25.030 1.00 91.19 75 MET A O 1
ATOM 597 N N . LEU A 1 76 ? -4.025 -1.234 24.814 1.00 92.94 76 LEU A N 1
ATOM 598 C CA . LEU A 1 76 ? -5.380 -1.175 24.260 1.00 92.94 76 LEU A CA 1
ATOM 599 C C . LEU A 1 76 ? -5.458 -1.886 22.906 1.00 92.94 76 LEU A C 1
ATOM 601 O O . LEU A 1 76 ? -6.318 -2.740 22.723 1.00 92.94 76 LEU A O 1
ATOM 605 N N . LEU A 1 77 ? -4.495 -1.633 22.016 1.00 94.56 77 LEU A N 1
ATOM 606 C CA . LEU A 1 77 ? -4.403 -2.312 20.719 1.00 94.56 77 LEU A CA 1
ATOM 607 C C . LEU A 1 77 ? -4.224 -3.824 20.878 1.00 94.56 77 LEU A C 1
ATOM 609 O O . LEU A 1 77 ? -4.931 -4.594 20.246 1.00 94.56 77 LEU A O 1
ATOM 613 N N . ARG A 1 78 ? -3.360 -4.280 21.797 1.00 93.94 78 ARG A N 1
ATOM 614 C CA . ARG A 1 78 ? -3.227 -5.719 22.097 1.00 93.94 78 ARG A CA 1
ATOM 615 C C . ARG A 1 78 ? -4.502 -6.350 22.641 1.00 93.94 78 ARG A C 1
ATOM 617 O O . ARG A 1 78 ? -4.659 -7.559 22.516 1.00 93.94 78 ARG A O 1
ATOM 624 N N . ARG A 1 79 ? -5.355 -5.584 23.320 1.00 93.62 79 ARG A N 1
ATOM 625 C CA . ARG A 1 79 ? -6.657 -6.084 23.762 1.00 93.62 79 ARG A CA 1
ATOM 626 C C . ARG A 1 79 ? -7.618 -6.166 22.582 1.00 93.62 79 ARG A C 1
ATOM 628 O O . ARG A 1 79 ? -8.223 -7.215 22.412 1.00 93.62 79 ARG A O 1
ATOM 635 N N . ALA A 1 80 ? -7.709 -5.111 21.777 1.00 94.88 80 ALA A N 1
ATOM 636 C CA . ALA A 1 80 ? -8.540 -5.097 20.577 1.00 94.88 80 ALA A CA 1
ATOM 637 C C . ALA A 1 80 ? -8.169 -6.229 19.603 1.00 94.88 80 ALA A C 1
ATOM 639 O O . ALA A 1 80 ? -9.044 -6.909 19.088 1.00 94.88 80 ALA A O 1
ATOM 640 N N . ALA A 1 81 ? -6.877 -6.509 19.444 1.00 94.62 81 ALA A N 1
ATOM 641 C CA . ALA A 1 81 ? -6.360 -7.588 18.605 1.00 94.62 81 ALA A CA 1
ATOM 642 C C . ALA A 1 81 ? -6.743 -9.011 19.072 1.00 94.62 81 ALA A C 1
ATOM 644 O O . ALA A 1 81 ? -6.561 -9.964 18.331 1.00 94.62 81 ALA A O 1
ATOM 645 N N . ARG A 1 82 ? -7.237 -9.180 20.309 1.00 91.00 82 ARG A N 1
ATOM 646 C CA . ARG A 1 82 ? -7.714 -10.473 20.846 1.00 91.00 82 ARG A CA 1
ATOM 647 C C . ARG A 1 82 ? -9.237 -10.588 20.866 1.00 91.00 82 ARG A C 1
ATOM 649 O O . ARG A 1 82 ? -9.756 -11.504 21.503 1.00 91.00 82 ARG A O 1
ATOM 656 N N . GLY A 1 83 ? -9.938 -9.605 20.311 1.00 89.62 83 GLY A N 1
ATOM 657 C CA . GLY A 1 83 ? -11.386 -9.674 20.201 1.00 89.62 83 GLY A CA 1
ATOM 658 C C . GLY A 1 83 ? -11.823 -10.707 19.162 1.00 89.62 83 GLY A C 1
ATOM 659 O O . GLY A 1 83 ? -10.994 -11.397 18.576 1.00 89.62 83 GLY A O 1
ATOM 660 N N . TYR A 1 84 ? -13.135 -10.838 18.996 1.00 90.06 84 TYR A N 1
ATOM 661 C CA . TYR A 1 84 ? -13.739 -11.861 18.138 1.00 90.06 84 TYR A CA 1
ATOM 662 C C . TYR A 1 84 ? -14.014 -11.373 16.714 1.00 90.06 84 TYR A C 1
ATOM 664 O O . TYR A 1 84 ? -14.285 -12.193 15.848 1.00 90.06 84 TYR A O 1
ATOM 672 N N . ASP A 1 85 ? -14.009 -10.058 16.487 1.00 95.12 85 ASP A N 1
ATOM 673 C CA . ASP A 1 85 ? -14.183 -9.479 15.159 1.00 95.12 85 ASP A CA 1
ATOM 674 C C . ASP A 1 85 ? -12.816 -9.385 14.472 1.00 95.12 85 ASP A C 1
ATOM 676 O O . ASP A 1 85 ? -11.939 -8.638 14.925 1.00 95.12 85 ASP A O 1
ATOM 680 N N . ASP A 1 86 ? -12.637 -10.168 13.409 1.00 94.75 86 ASP A N 1
ATOM 681 C CA . ASP A 1 86 ? -11.370 -10.292 12.685 1.00 94.75 86 ASP A CA 1
ATOM 682 C C . ASP A 1 86 ? -10.962 -8.982 12.002 1.00 94.75 86 ASP A C 1
ATOM 684 O O . ASP A 1 86 ? -9.789 -8.615 12.054 1.00 94.75 86 ASP A O 1
ATOM 688 N N . ASN A 1 87 ? -11.917 -8.203 11.481 1.00 93.81 87 ASN A N 1
ATOM 689 C CA . ASN A 1 87 ? -11.634 -6.905 10.859 1.00 93.81 87 ASN A CA 1
ATOM 690 C C . ASN A 1 87 ? -11.084 -5.919 11.896 1.00 93.81 87 ASN A C 1
ATOM 692 O O . ASN A 1 87 ? -10.052 -5.270 11.704 1.00 93.81 87 ASN A O 1
ATOM 696 N N . LEU A 1 88 ? -11.750 -5.823 13.049 1.00 94.44 88 LEU A N 1
ATOM 697 C CA . LEU A 1 88 ? -11.290 -4.985 14.153 1.00 94.44 88 LEU A CA 1
ATOM 698 C C . LEU A 1 88 ? -9.956 -5.489 14.728 1.00 94.44 88 LEU A C 1
ATOM 700 O O . LEU A 1 88 ? -9.109 -4.681 15.125 1.00 94.44 88 LEU A O 1
ATOM 704 N N . ALA A 1 89 ? -9.744 -6.804 14.775 1.00 96.56 89 ALA A N 1
ATOM 705 C CA . ALA A 1 89 ? -8.492 -7.389 15.235 1.00 96.56 89 ALA A CA 1
ATOM 706 C C . ALA A 1 89 ? -7.342 -7.091 14.262 1.00 96.56 89 ALA A C 1
ATOM 708 O O . ALA A 1 89 ? -6.281 -6.648 14.712 1.00 96.56 89 ALA A O 1
ATOM 709 N N . GLY A 1 90 ? -7.565 -7.229 12.954 1.00 96.31 90 GLY A N 1
ATOM 710 C CA . GLY A 1 90 ? -6.623 -6.874 11.895 1.00 96.31 90 GLY A CA 1
ATOM 711 C C . GLY A 1 90 ? -6.211 -5.407 11.986 1.00 96.31 90 GLY A C 1
ATOM 712 O O . GLY A 1 90 ? -5.018 -5.104 12.059 1.00 96.31 90 GLY A O 1
ATOM 713 N N . ASN A 1 91 ? -7.182 -4.496 12.122 1.00 95.00 91 ASN A N 1
ATOM 714 C CA . ASN A 1 91 ? -6.925 -3.059 12.301 1.00 95.00 91 ASN A CA 1
ATOM 715 C C . ASN A 1 91 ? -6.064 -2.788 13.544 1.00 95.00 91 ASN A C 1
ATOM 717 O O . ASN A 1 91 ? -5.139 -1.967 13.536 1.00 95.00 91 ASN A O 1
ATOM 721 N N . ALA A 1 92 ? -6.348 -3.496 14.639 1.00 96.25 92 ALA A N 1
ATOM 722 C CA . ALA A 1 92 ? -5.589 -3.368 15.873 1.00 96.25 92 ALA A CA 1
ATOM 723 C C . ALA A 1 92 ? -4.152 -3.900 15.737 1.00 96.25 92 ALA A C 1
ATOM 725 O O . ALA A 1 92 ? -3.228 -3.284 16.277 1.00 96.25 92 ALA A O 1
ATOM 726 N N . TYR A 1 93 ? -3.947 -5.004 15.016 1.00 97.69 93 TYR A N 1
ATOM 727 C CA . TYR A 1 93 ? -2.625 -5.548 14.711 1.00 97.69 93 TYR A CA 1
ATOM 728 C C . TYR A 1 93 ? -1.813 -4.612 13.809 1.00 97.69 93 TYR A C 1
ATOM 730 O O . TYR A 1 93 ? -0.665 -4.303 14.140 1.00 97.69 93 TYR A O 1
ATOM 738 N N . PHE A 1 94 ? -2.420 -4.063 12.755 1.00 96.25 94 PHE A N 1
ATOM 739 C CA . PHE A 1 94 ? -1.780 -3.078 11.884 1.00 96.25 94 PHE A CA 1
ATOM 740 C C . PHE A 1 94 ? -1.329 -1.832 12.666 1.00 96.25 94 PHE A C 1
ATOM 742 O O . PHE A 1 94 ? -0.167 -1.416 12.599 1.00 96.25 94 PHE A O 1
ATOM 749 N N . ALA A 1 95 ? -2.200 -1.281 13.517 1.00 94.12 95 ALA A N 1
ATOM 750 C CA . ALA A 1 95 ? -1.846 -0.161 14.389 1.00 94.12 95 ALA A CA 1
ATOM 751 C C . ALA A 1 95 ? -0.761 -0.531 15.423 1.00 94.12 95 ALA A C 1
ATOM 753 O O . ALA A 1 95 ? 0.104 0.289 15.751 1.00 94.12 95 ALA A O 1
ATOM 754 N N . LEU A 1 96 ? -0.772 -1.764 15.940 1.00 93.44 96 LEU A N 1
ATOM 755 C CA . LEU A 1 96 ? 0.240 -2.255 16.877 1.00 93.44 96 LEU A CA 1
ATOM 756 C C . LEU A 1 96 ? 1.621 -2.383 16.218 1.00 93.44 96 LEU A C 1
ATOM 758 O O . LEU A 1 96 ? 2.631 -2.159 16.893 1.00 93.44 96 LEU A O 1
ATOM 762 N N . ALA A 1 97 ? 1.686 -2.702 14.924 1.00 93.06 97 ALA A N 1
ATOM 763 C CA . ALA A 1 97 ? 2.941 -2.720 14.182 1.00 93.06 97 ALA A CA 1
ATOM 764 C C . ALA A 1 97 ? 3.607 -1.336 14.178 1.00 93.06 97 ALA A C 1
ATOM 766 O O . ALA A 1 97 ? 4.793 -1.220 14.497 1.00 93.06 97 ALA A O 1
ATOM 767 N N . ALA A 1 98 ? 2.833 -0.274 13.930 1.00 89.12 98 ALA A N 1
ATOM 768 C CA . ALA A 1 98 ? 3.325 1.101 13.996 1.00 89.12 98 ALA A CA 1
ATOM 769 C C . ALA A 1 98 ? 3.846 1.464 15.402 1.00 89.12 98 ALA A C 1
ATOM 771 O O . ALA A 1 98 ? 4.930 2.034 15.532 1.00 89.12 98 ALA A O 1
ATOM 772 N N . GLU A 1 99 ? 3.136 1.065 16.463 1.00 87.88 99 GLU A N 1
ATOM 773 C CA . GLU A 1 99 ? 3.598 1.258 17.847 1.00 87.88 99 GLU A CA 1
ATOM 774 C C . GLU A 1 99 ? 4.936 0.557 18.126 1.00 87.88 99 GLU A C 1
ATOM 776 O O . GLU A 1 99 ? 5.803 1.116 18.799 1.00 87.88 99 GLU A O 1
ATOM 781 N N . CYS A 1 100 ? 5.138 -0.656 17.600 1.00 86.62 100 CYS A N 1
ATOM 782 C CA . CYS A 1 100 ? 6.388 -1.398 17.789 1.00 86.62 100 CYS A CA 1
ATOM 783 C C . CYS A 1 100 ? 7.591 -0.716 17.122 1.00 86.62 100 CYS A C 1
ATOM 785 O O . CYS A 1 100 ? 8.719 -0.855 17.605 1.00 86.62 100 CYS A O 1
ATOM 787 N N . LEU A 1 101 ? 7.363 0.020 16.032 1.00 81.81 101 LEU A N 1
ATOM 788 C CA . LEU A 1 101 ? 8.408 0.767 15.333 1.00 81.81 101 LEU A CA 1
ATOM 789 C C . LEU A 1 101 ? 8.792 2.051 16.082 1.00 81.81 101 LEU A C 1
ATOM 791 O O . LEU A 1 101 ? 9.972 2.395 16.118 1.00 81.81 101 LEU A O 1
ATOM 795 N N . VAL A 1 102 ? 7.834 2.711 16.740 1.00 78.00 102 VAL A N 1
ATOM 796 C CA . VAL A 1 102 ? 8.087 3.911 17.558 1.00 78.00 102 VAL A CA 1
ATOM 797 C C . VAL A 1 102 ? 8.751 3.560 18.899 1.00 78.00 102 VAL A C 1
ATOM 799 O O . VAL A 1 102 ? 9.660 4.262 19.342 1.00 78.00 102 VAL A O 1
ATOM 802 N N . ASP A 1 103 ? 8.351 2.457 19.541 1.00 64.00 103 ASP A N 1
ATOM 803 C CA . ASP A 1 103 ? 8.866 2.014 20.850 1.00 64.00 103 ASP A CA 1
ATOM 804 C C . ASP A 1 103 ? 10.247 1.335 20.749 1.00 64.00 103 ASP A C 1
ATOM 806 O O . ASP A 1 103 ? 10.403 0.119 20.918 1.00 64.00 103 ASP A O 1
ATOM 810 N N . GLY A 1 104 ? 11.271 2.138 20.447 1.00 60.50 104 GLY A N 1
ATOM 811 C CA . GLY A 1 104 ? 12.665 1.692 20.383 1.00 60.50 104 GLY A CA 1
ATOM 812 C C . GLY A 1 104 ? 12.981 0.809 19.174 1.00 60.50 104 GLY A C 1
ATOM 813 O O . GLY A 1 104 ? 13.977 0.085 19.207 1.00 60.50 104 GLY A O 1
ATOM 814 N N . GLY A 1 105 ? 12.139 0.853 18.132 1.00 66.56 105 GLY A N 1
ATOM 815 C CA . GLY A 1 105 ? 12.325 0.138 16.874 1.00 66.56 105 GLY A CA 1
ATOM 816 C C . GLY A 1 105 ? 12.438 -1.365 17.078 1.00 66.56 105 GLY A C 1
ATOM 817 O O . GLY A 1 105 ? 13.495 -1.912 16.787 1.00 66.56 105 GLY A O 1
ATOM 818 N N . LYS A 1 106 ? 11.388 -2.017 17.603 1.00 81.94 106 LYS A N 1
ATOM 819 C CA . LYS A 1 106 ? 11.279 -3.480 17.780 1.00 81.94 106 LYS A CA 1
ATOM 820 C C . LYS A 1 106 ? 10.744 -4.109 16.488 1.00 81.94 106 LYS A C 1
ATOM 822 O O . LYS A 1 106 ? 9.556 -4.429 16.419 1.00 81.94 106 LYS A O 1
ATOM 827 N N . PRO A 1 107 ? 11.578 -4.333 15.462 1.00 85.88 107 PRO A N 1
ATOM 828 C CA . PRO A 1 107 ? 11.094 -4.489 14.099 1.00 85.88 107 PRO A CA 1
ATOM 829 C C . PRO A 1 107 ? 10.479 -5.873 13.900 1.00 85.88 107 PRO A C 1
ATOM 831 O O . PRO A 1 107 ? 9.458 -5.999 13.246 1.00 85.88 107 PRO A O 1
ATOM 834 N N . ARG A 1 108 ? 11.018 -6.896 14.582 1.00 89.50 108 ARG A N 1
ATOM 835 C CA . ARG A 1 108 ? 10.433 -8.243 14.610 1.00 89.50 108 ARG A CA 1
ATOM 836 C C . ARG A 1 108 ? 8.995 -8.239 15.115 1.00 89.50 108 ARG A C 1
ATOM 838 O O . ARG A 1 108 ? 8.140 -8.823 14.484 1.00 89.50 108 ARG A O 1
ATOM 845 N N . ARG A 1 109 ? 8.706 -7.501 16.192 1.00 91.19 109 ARG A N 1
ATOM 846 C CA . ARG A 1 109 ? 7.332 -7.406 16.713 1.00 91.19 109 ARG A CA 1
ATOM 847 C C . ARG A 1 109 ? 6.404 -6.639 15.773 1.00 91.19 109 ARG A C 1
ATOM 849 O O . ARG A 1 109 ? 5.199 -6.840 15.846 1.00 91.19 109 ARG A O 1
ATOM 856 N N . ALA A 1 110 ? 6.953 -5.739 14.955 1.00 92.50 110 ALA A N 1
ATOM 857 C CA . ALA A 1 110 ? 6.191 -5.060 13.919 1.00 92.50 110 ALA A CA 1
ATOM 858 C C . ALA A 1 110 ? 5.867 -6.016 12.764 1.00 92.50 110 ALA A C 1
ATOM 860 O O . ALA A 1 110 ? 4.718 -6.048 12.351 1.00 92.50 110 ALA A O 1
ATOM 861 N N . ILE A 1 111 ? 6.835 -6.830 12.323 1.00 94.50 111 ILE A N 1
ATOM 862 C CA . ILE A 1 111 ? 6.616 -7.901 11.338 1.00 94.50 111 ILE A CA 1
ATOM 863 C C . ILE A 1 111 ? 5.568 -8.885 11.859 1.00 94.50 111 ILE A C 1
ATOM 865 O O . ILE A 1 111 ? 4.548 -9.037 11.207 1.00 94.50 111 ILE A O 1
ATOM 869 N N . ASP A 1 112 ? 5.745 -9.441 13.066 1.00 95.25 112 ASP A N 1
ATOM 870 C CA . ASP A 1 112 ? 4.787 -10.392 13.651 1.00 95.25 112 ASP A CA 1
ATOM 871 C C . ASP A 1 112 ? 3.364 -9.801 13.693 1.00 95.25 112 ASP A C 1
ATOM 873 O O . ASP A 1 112 ? 2.378 -10.494 13.480 1.00 95.25 112 ASP A O 1
ATOM 877 N N . ALA A 1 113 ? 3.235 -8.505 14.001 1.00 96.25 113 ALA A N 1
ATOM 878 C CA . ALA A 1 113 ? 1.939 -7.836 14.027 1.00 96.25 113 ALA A CA 1
ATOM 879 C C . ALA A 1 113 ? 1.366 -7.612 12.617 1.00 96.25 113 ALA A C 1
ATOM 881 O O . ALA A 1 113 ? 0.165 -7.769 12.437 1.00 96.25 113 ALA A O 1
ATOM 882 N N . LEU A 1 114 ? 2.196 -7.274 11.627 1.00 97.31 114 LEU A N 1
ATOM 883 C CA . LEU A 1 114 ? 1.764 -7.156 10.232 1.00 97.31 114 LEU A CA 1
ATOM 884 C C . LEU A 1 114 ? 1.348 -8.511 9.657 1.00 97.31 114 LEU A C 1
ATOM 886 O O . LEU A 1 114 ? 0.297 -8.580 9.040 1.00 97.31 114 LEU A O 1
ATOM 890 N N . GLU A 1 115 ? 2.101 -9.581 9.920 1.00 97.38 115 GLU A N 1
ATOM 891 C CA . GLU A 1 115 ? 1.744 -10.949 9.520 1.00 97.38 115 GLU A CA 1
ATOM 892 C C . GLU A 1 115 ? 0.380 -11.348 10.095 1.00 97.38 115 GLU A C 1
ATOM 894 O O . GLU A 1 115 ? -0.473 -11.845 9.371 1.00 97.38 115 GLU A O 1
ATOM 899 N N . ARG A 1 116 ? 0.113 -11.041 11.372 1.00 97.94 116 ARG A N 1
ATOM 900 C CA . ARG A 1 116 ? -1.216 -11.270 11.962 1.00 97.94 116 ARG A CA 1
ATOM 901 C C . ARG A 1 116 ? -2.319 -10.424 11.342 1.00 97.94 116 ARG A C 1
ATOM 903 O O . ARG A 1 116 ? -3.448 -10.884 11.271 1.00 97.94 116 ARG A O 1
ATOM 910 N N . ALA A 1 117 ? -2.023 -9.196 10.933 1.00 97.81 117 ALA A N 1
ATOM 911 C CA . ALA A 1 117 ? -3.000 -8.371 10.232 1.00 97.81 117 ALA A CA 1
ATOM 912 C C . ALA A 1 117 ? -3.288 -8.923 8.822 1.00 97.81 117 ALA A C 1
ATOM 914 O O . ALA A 1 117 ? -4.446 -8.956 8.424 1.00 97.81 117 ALA A O 1
ATOM 915 N N . VAL A 1 118 ? -2.262 -9.416 8.120 1.00 98.06 118 VAL A N 1
ATOM 916 C CA . VAL A 1 118 ? -2.371 -10.117 6.828 1.00 98.06 118 VAL A CA 1
ATOM 917 C C . VAL A 1 118 ? -3.213 -11.389 6.960 1.00 98.06 118 VAL A C 1
ATOM 919 O O . VAL A 1 118 ? -4.176 -11.545 6.221 1.00 98.06 118 VAL A O 1
ATOM 922 N N . GLU A 1 119 ? -2.947 -12.236 7.964 1.00 97.38 119 GLU A N 1
ATOM 923 C CA . GLU A 1 119 ? -3.745 -13.445 8.261 1.00 97.38 119 GLU A CA 1
ATOM 924 C C . GLU A 1 119 ? -5.242 -13.148 8.474 1.00 97.38 119 GLU A C 1
ATOM 926 O O . GLU A 1 119 ? -6.080 -14.025 8.279 1.00 97.38 119 GLU A O 1
ATOM 931 N N . LEU A 1 120 ? -5.573 -11.925 8.899 1.00 96.75 120 LEU A N 1
ATOM 932 C CA . LEU A 1 120 ? -6.939 -11.455 9.142 1.00 96.75 120 LEU A CA 1
ATOM 933 C C . LEU A 1 120 ? -7.508 -10.636 7.967 1.00 96.75 120 LEU A C 1
ATOM 935 O O . LEU A 1 120 ? -8.534 -9.982 8.129 1.00 96.75 120 LEU A O 1
ATOM 939 N N . GLY A 1 121 ? -6.844 -10.635 6.806 1.00 95.69 121 GLY A N 1
ATOM 940 C CA . GLY A 1 121 ? -7.317 -9.970 5.588 1.00 95.69 121 GLY A CA 1
ATOM 941 C C . GLY A 1 121 ? -7.097 -8.455 5.545 1.00 95.69 121 GLY A C 1
ATOM 942 O O . GLY A 1 121 ? -7.725 -7.760 4.753 1.00 95.69 121 GLY A O 1
ATOM 943 N N . HIS A 1 122 ? -6.225 -7.888 6.386 1.00 97.31 122 HIS A N 1
ATOM 944 C CA . HIS A 1 122 ? -5.975 -6.445 6.364 1.00 97.31 122 HIS A CA 1
ATOM 945 C C . HIS A 1 122 ? -5.095 -6.047 5.169 1.00 97.31 122 HIS A C 1
ATOM 947 O O . HIS A 1 122 ? -3.877 -6.244 5.175 1.00 97.31 122 HIS A O 1
ATOM 953 N N . LEU A 1 123 ? -5.683 -5.396 4.169 1.00 97.62 123 LEU A N 1
ATOM 954 C CA . LEU A 1 123 ? -5.020 -5.103 2.892 1.00 97.62 123 LEU A CA 1
ATOM 955 C C . LEU A 1 123 ? -3.853 -4.101 3.007 1.00 97.62 123 LEU A C 1
ATOM 957 O O . LEU A 1 123 ? -2.771 -4.378 2.495 1.00 97.62 123 LEU A O 1
ATOM 961 N N . ASP A 1 124 ? -3.953 -3.022 3.801 1.00 96.94 124 ASP A N 1
ATOM 962 C CA . ASP A 1 124 ? -2.773 -2.150 4.019 1.00 96.94 124 ASP A CA 1
ATOM 963 C C . ASP A 1 124 ? -1.594 -2.889 4.679 1.00 96.94 124 ASP A C 1
ATOM 965 O O . ASP A 1 124 ? -0.433 -2.490 4.533 1.00 96.94 124 ASP A O 1
ATOM 969 N N . ALA A 1 125 ? -1.868 -3.947 5.454 1.00 97.62 125 ALA A N 1
ATOM 970 C CA . ALA A 1 125 ? -0.816 -4.723 6.094 1.00 97.62 125 ALA A CA 1
ATOM 971 C C . ALA A 1 125 ? -0.024 -5.527 5.061 1.00 97.62 125 ALA A C 1
ATOM 973 O O . ALA A 1 125 ? 1.193 -5.621 5.218 1.00 97.62 125 ALA A O 1
ATOM 974 N N . HIS A 1 126 ? -0.679 -6.013 4.000 1.00 98.38 126 HIS A N 1
ATOM 975 C CA . HIS A 1 126 ? -0.027 -6.673 2.870 1.00 98.38 126 HIS A CA 1
ATOM 976 C C . HIS A 1 126 ? 0.981 -5.726 2.218 1.00 98.38 126 HIS A C 1
ATOM 978 O O . HIS A 1 126 ? 2.182 -5.996 2.241 1.00 98.38 126 HIS A O 1
ATOM 984 N N . VAL A 1 127 ? 0.526 -4.546 1.779 1.00 97.50 127 VAL A N 1
ATOM 985 C CA . VAL A 1 127 ? 1.374 -3.530 1.129 1.00 97.50 127 VAL A CA 1
ATOM 986 C C . VAL A 1 127 ? 2.537 -3.108 2.033 1.00 97.50 127 VAL A C 1
ATOM 988 O O . VAL A 1 127 ? 3.699 -3.041 1.620 1.00 97.50 127 VAL A O 1
ATOM 991 N N . ARG A 1 128 ? 2.257 -2.858 3.317 1.00 95.50 128 ARG A N 1
ATOM 992 C CA . ARG A 1 128 ? 3.275 -2.404 4.272 1.00 95.50 128 ARG A CA 1
ATOM 993 C C . ARG A 1 128 ? 4.296 -3.483 4.628 1.00 95.50 128 ARG A C 1
ATOM 995 O O . ARG A 1 128 ? 5.454 -3.152 4.917 1.00 95.50 128 ARG A O 1
ATOM 1002 N N . LEU A 1 129 ? 3.880 -4.745 4.665 1.00 96.62 129 LEU A N 1
ATOM 1003 C CA . LEU A 1 129 ? 4.770 -5.875 4.900 1.00 96.62 129 LEU A CA 1
ATOM 1004 C C . LEU A 1 129 ? 5.600 -6.180 3.648 1.00 96.62 129 LEU A C 1
ATOM 1006 O O . LEU A 1 129 ? 6.811 -6.360 3.780 1.00 96.62 129 LEU A O 1
ATOM 1010 N N . ALA A 1 130 ? 4.997 -6.113 2.458 1.00 97.19 130 ALA A N 1
ATOM 1011 C CA . ALA A 1 130 ? 5.672 -6.257 1.172 1.00 97.19 130 ALA A CA 1
ATOM 1012 C C . ALA A 1 130 ? 6.810 -5.245 1.016 1.00 97.19 130 ALA A C 1
ATOM 1014 O O . ALA A 1 130 ? 7.964 -5.641 0.858 1.00 97.19 130 ALA A O 1
ATOM 1015 N N . LYS A 1 131 ? 6.539 -3.947 1.227 1.00 89.44 131 LYS A N 1
ATOM 1016 C CA . LYS A 1 131 ? 7.587 -2.906 1.235 1.00 89.44 131 LYS A CA 1
ATOM 1017 C C . LYS A 1 131 ? 8.685 -3.209 2.257 1.00 89.44 131 LYS A C 1
ATOM 1019 O O . LYS A 1 131 ? 9.863 -2.901 2.054 1.00 89.44 131 LYS A O 1
ATOM 1024 N N . GLY A 1 132 ? 8.307 -3.812 3.383 1.00 86.81 132 GLY A N 1
ATOM 1025 C CA . GLY A 1 132 ? 9.222 -4.271 4.423 1.00 86.81 132 GLY A CA 1
ATOM 1026 C C . GLY A 1 132 ? 10.189 -5.349 3.947 1.00 86.81 132 GLY A C 1
ATOM 1027 O O . GLY A 1 132 ? 11.387 -5.273 4.232 1.00 86.81 132 GLY A O 1
ATOM 1028 N N . TYR A 1 133 ? 9.683 -6.344 3.226 1.00 88.88 133 TYR A N 1
ATOM 1029 C CA . TYR A 1 133 ? 10.487 -7.396 2.612 1.00 88.88 133 TYR A CA 1
ATOM 1030 C C . TYR A 1 133 ? 11.279 -6.914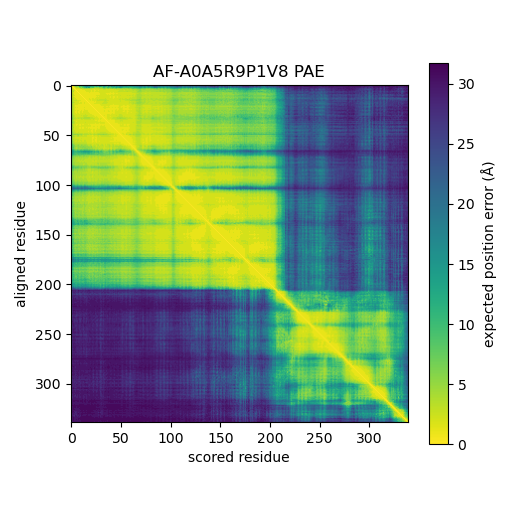 1.400 1.00 88.88 133 TYR A C 1
ATOM 1032 O O . TYR A 1 133 ? 12.414 -7.348 1.235 1.00 88.88 133 TYR A O 1
ATOM 1040 N N . GLU A 1 134 ? 10.760 -5.970 0.623 1.00 86.62 134 GLU A N 1
ATOM 1041 C CA . GLU A 1 134 ? 11.471 -5.374 -0.507 1.00 86.62 134 GLU A CA 1
ATOM 1042 C C . GLU A 1 134 ? 12.710 -4.588 -0.049 1.00 86.62 134 GLU A C 1
ATOM 1044 O O . GLU A 1 134 ? 13.816 -4.769 -0.551 1.00 86.62 134 GLU A O 1
ATOM 1049 N N . THR A 1 135 ? 12.539 -3.718 0.946 1.00 79.75 135 THR A N 1
ATOM 1050 C CA . THR A 1 135 ? 13.576 -2.750 1.347 1.00 79.75 135 THR A CA 1
ATOM 1051 C C . THR A 1 135 ? 14.455 -3.228 2.501 1.00 79.75 135 THR A C 1
ATOM 1053 O O . THR A 1 135 ? 15.505 -2.646 2.775 1.00 79.75 135 THR A O 1
ATOM 1056 N N . GLY A 1 136 ? 14.011 -4.242 3.249 1.00 80.75 136 GLY A N 1
ATOM 1057 C CA . GLY A 1 136 ? 14.643 -4.649 4.503 1.00 80.75 136 GLY A CA 1
ATOM 1058 C C . GLY A 1 136 ? 14.513 -3.612 5.631 1.00 80.75 136 GLY A C 1
ATOM 1059 O O . GLY A 1 136 ? 15.272 -3.668 6.606 1.00 80.75 136 GLY A O 1
ATOM 1060 N N . MET A 1 137 ? 13.573 -2.655 5.544 1.00 80.12 137 MET A N 1
ATOM 1061 C CA . MET A 1 137 ? 13.445 -1.551 6.517 1.00 80.12 137 MET A CA 1
ATOM 1062 C C . MET A 1 137 ? 13.208 -2.026 7.962 1.00 80.12 137 MET A C 1
ATOM 1064 O O . MET A 1 137 ? 13.537 -1.322 8.920 1.00 80.12 137 MET A O 1
ATOM 1068 N N . TYR A 1 138 ? 12.690 -3.244 8.144 1.00 80.25 138 TYR A N 1
ATOM 1069 C CA . TYR A 1 138 ? 12.485 -3.858 9.455 1.00 80.25 138 TYR A CA 1
ATOM 1070 C C . TYR A 1 138 ? 13.692 -4.695 9.909 1.00 80.25 138 TYR A C 1
ATOM 1072 O O . TYR A 1 138 ? 13.568 -5.552 10.784 1.00 80.25 138 TYR A O 1
ATOM 1080 N N . ARG A 1 139 ? 14.889 -4.453 9.354 1.00 80.38 139 ARG A N 1
ATOM 1081 C CA . ARG A 1 139 ? 16.128 -5.208 9.648 1.00 80.38 139 ARG A CA 1
ATOM 1082 C C . ARG A 1 139 ? 15.987 -6.720 9.414 1.00 80.38 139 ARG A C 1
ATOM 1084 O O . ARG A 1 139 ? 16.716 -7.523 10.000 1.00 80.38 139 ARG A O 1
ATOM 1091 N N . ASN A 1 140 ? 15.019 -7.097 8.595 1.00 78.69 140 ASN A N 1
ATOM 1092 C CA . ASN A 1 140 ? 14.844 -8.409 8.004 1.00 78.69 140 ASN A CA 1
ATOM 1093 C C . ASN A 1 140 ? 15.772 -8.549 6.793 1.00 78.69 140 ASN A C 1
ATOM 1095 O O . ASN A 1 140 ? 16.312 -7.568 6.281 1.00 78.69 140 ASN A O 1
ATOM 1099 N N . ARG A 1 141 ? 15.976 -9.788 6.340 1.00 76.69 141 ARG A N 1
ATOM 1100 C CA . ARG A 1 141 ? 16.575 -9.999 5.022 1.00 76.69 141 ARG A CA 1
ATOM 1101 C C . ARG A 1 141 ? 15.585 -9.517 3.970 1.00 76.69 141 ARG A C 1
ATOM 1103 O O . ARG A 1 141 ? 14.387 -9.752 4.127 1.00 76.69 141 ARG A O 1
ATOM 1110 N N . ILE A 1 142 ? 16.112 -8.873 2.935 1.00 82.00 142 ILE A N 1
ATOM 1111 C CA . ILE A 1 142 ? 15.336 -8.581 1.736 1.00 82.00 142 ILE A CA 1
ATOM 1112 C C . ILE A 1 142 ? 14.814 -9.908 1.178 1.00 82.00 142 ILE A C 1
ATOM 1114 O O . ILE A 1 142 ? 15.565 -10.885 1.114 1.00 82.00 142 ILE A O 1
ATOM 1118 N N . ASN A 1 143 ? 13.529 -9.940 0.844 1.00 87.62 143 ASN A N 1
ATOM 1119 C CA . ASN A 1 143 ? 12.848 -11.085 0.262 1.00 87.62 143 ASN A CA 1
ATOM 1120 C C . ASN A 1 143 ? 11.859 -10.588 -0.799 1.00 87.62 143 ASN A C 1
ATOM 1122 O O . ASN A 1 143 ? 10.719 -10.261 -0.483 1.00 87.62 143 ASN A O 1
ATOM 1126 N N . LEU A 1 144 ? 12.327 -10.485 -2.042 1.00 84.62 144 LEU A N 1
ATOM 1127 C CA . LEU A 1 144 ? 11.526 -9.970 -3.153 1.00 84.62 144 LEU A CA 1
ATOM 1128 C C . LEU A 1 144 ? 10.371 -10.910 -3.516 1.00 84.62 144 LEU A C 1
ATOM 1130 O O . LEU A 1 144 ? 9.287 -10.428 -3.804 1.00 84.62 144 LEU A O 1
ATOM 1134 N N . GLU A 1 145 ? 10.573 -12.225 -3.407 1.00 91.88 145 GLU A N 1
ATOM 1135 C CA . GLU A 1 145 ? 9.535 -13.238 -3.645 1.00 91.88 145 GLU A CA 1
ATOM 1136 C C . GLU A 1 145 ? 8.363 -13.052 -2.677 1.00 91.88 145 GLU A C 1
ATOM 1138 O O . GLU A 1 145 ? 7.232 -12.859 -3.103 1.00 91.88 145 GLU A O 1
ATOM 1143 N N . ARG A 1 146 ? 8.635 -12.953 -1.367 1.00 94.25 146 ARG A N 1
ATOM 1144 C CA . ARG A 1 146 ? 7.555 -12.707 -0.397 1.00 94.25 146 ARG A CA 1
ATOM 1145 C C . ARG A 1 146 ? 6.921 -11.322 -0.548 1.00 94.25 146 ARG A C 1
ATOM 1147 O O . ARG A 1 146 ? 5.762 -11.147 -0.191 1.00 94.25 146 ARG A O 1
ATOM 1154 N N . ALA A 1 147 ? 7.677 -10.323 -1.006 1.00 92.38 147 ALA A N 1
ATOM 1155 C CA . ALA A 1 147 ? 7.116 -9.005 -1.287 1.00 92.38 147 ALA A CA 1
ATOM 1156 C C . ALA A 1 147 ? 6.136 -9.055 -2.466 1.00 92.38 147 ALA A C 1
ATOM 1158 O O . ALA A 1 147 ? 5.064 -8.471 -2.353 1.00 92.38 147 ALA A O 1
ATOM 1159 N N . TRP A 1 148 ? 6.484 -9.782 -3.532 1.00 94.38 148 TRP A N 1
ATOM 1160 C CA . TRP A 1 148 ? 5.610 -10.033 -4.675 1.00 94.38 148 TRP A CA 1
ATOM 1161 C C . TRP A 1 148 ? 4.328 -10.746 -4.252 1.00 94.38 148 TRP A C 1
ATOM 1163 O O . TRP A 1 148 ? 3.260 -10.179 -4.433 1.00 94.38 148 TRP A O 1
ATOM 1173 N N . GLU A 1 149 ? 4.438 -11.905 -3.591 1.00 97.12 149 GLU A N 1
ATOM 1174 C CA . GLU A 1 149 ? 3.279 -12.695 -3.134 1.00 97.12 149 GLU A CA 1
ATOM 1175 C C . GLU A 1 149 ? 2.285 -11.846 -2.328 1.00 97.12 149 GLU A C 1
ATOM 1177 O O . GLU A 1 149 ? 1.085 -11.892 -2.549 1.00 97.12 149 GLU A O 1
ATOM 1182 N N . LEU A 1 150 ? 2.780 -11.018 -1.401 1.00 98.38 150 LEU A N 1
ATOM 1183 C CA . LEU A 1 150 ? 1.922 -10.151 -0.590 1.00 98.38 150 LEU A CA 1
ATOM 1184 C C . LEU A 1 150 ? 1.212 -9.066 -1.412 1.00 98.38 150 LEU A C 1
ATOM 1186 O O . LEU A 1 150 ? 0.109 -8.661 -1.054 1.00 98.38 150 LEU A O 1
ATOM 1190 N N . LEU A 1 151 ? 1.863 -8.528 -2.445 1.00 98.00 151 LEU A N 1
ATOM 1191 C CA . LEU A 1 151 ? 1.251 -7.531 -3.324 1.00 98.00 151 LEU A CA 1
ATOM 1192 C C . LEU A 1 151 ? 0.226 -8.184 -4.248 1.00 98.00 151 LEU A C 1
ATOM 1194 O O . LEU A 1 151 ? -0.865 -7.646 -4.387 1.00 98.00 151 LEU A O 1
ATOM 1198 N N . GLU A 1 152 ? 0.561 -9.346 -4.800 1.00 97.44 152 GLU A N 1
ATOM 1199 C CA . GLU A 1 152 ? -0.311 -10.188 -5.615 1.00 97.44 152 GLU A CA 1
ATOM 1200 C C . GLU A 1 152 ? -1.598 -10.548 -4.857 1.00 97.44 152 GLU A C 1
ATOM 1202 O O . GLU A 1 152 ? -2.681 -10.164 -5.293 1.00 97.44 152 GLU A O 1
ATOM 1207 N N . GLU A 1 153 ? -1.474 -11.130 -3.654 1.00 97.75 153 GLU A N 1
ATOM 1208 C CA . GLU A 1 153 ? -2.591 -11.466 -2.750 1.00 97.75 153 GLU A CA 1
ATOM 1209 C C . GLU A 1 153 ? -3.538 -10.264 -2.533 1.00 97.75 153 GLU A C 1
ATOM 1211 O O . GLU A 1 153 ? -4.757 -10.412 -2.492 1.00 97.75 153 GLU A O 1
ATOM 1216 N N . ALA A 1 154 ? -2.998 -9.046 -2.401 1.00 97.88 154 ALA A N 1
ATOM 1217 C CA . ALA A 1 154 ? -3.808 -7.847 -2.188 1.00 97.88 154 ALA A CA 1
ATOM 1218 C C . ALA A 1 154 ? -4.396 -7.261 -3.485 1.00 97.88 154 ALA A C 1
ATOM 1220 O O . ALA A 1 154 ? -5.465 -6.652 -3.441 1.00 97.88 154 ALA A O 1
ATOM 1221 N N . VAL A 1 155 ? -3.727 -7.424 -4.630 1.00 97.75 155 VAL A N 1
ATOM 1222 C CA . VAL A 1 155 ? -4.265 -7.038 -5.945 1.00 97.75 155 VAL A CA 1
ATOM 1223 C C . VAL A 1 155 ? -5.424 -7.949 -6.347 1.00 97.75 155 VAL A C 1
ATOM 1225 O O . VAL A 1 155 ? -6.411 -7.449 -6.881 1.00 97.75 155 VAL A O 1
ATOM 1228 N N . GLU A 1 156 ? -5.358 -9.246 -6.035 1.00 96.88 156 GLU A N 1
ATOM 1229 C CA . GLU A 1 156 ? -6.461 -10.194 -6.256 1.00 96.88 156 GLU A CA 1
ATOM 1230 C C . GLU A 1 156 ? -7.746 -9.804 -5.500 1.00 96.88 156 GLU A C 1
ATOM 1232 O O . GLU A 1 156 ? -8.852 -10.068 -5.972 1.00 96.88 156 GLU A O 1
ATOM 1237 N N . GLU A 1 157 ? -7.612 -9.111 -4.366 1.00 96.75 157 GLU A N 1
ATOM 1238 C CA . GLU A 1 157 ? -8.718 -8.535 -3.584 1.00 96.75 157 GLU A CA 1
ATOM 1239 C C . GLU A 1 157 ? -9.160 -7.142 -4.087 1.00 96.75 157 GLU A C 1
ATOM 1241 O O . GLU A 1 157 ? -9.866 -6.415 -3.385 1.00 96.75 157 GLU A O 1
ATOM 1246 N N . ASP A 1 158 ? -8.746 -6.758 -5.300 1.00 96.50 158 ASP A N 1
ATOM 1247 C CA . ASP A 1 158 ? -9.088 -5.498 -5.973 1.00 96.50 158 ASP A CA 1
ATOM 1248 C C . ASP A 1 158 ? -8.660 -4.247 -5.180 1.00 96.50 158 ASP A C 1
ATOM 1250 O O . ASP A 1 158 ? -9.333 -3.216 -5.148 1.00 96.50 158 ASP A O 1
ATOM 1254 N N . TYR A 1 159 ? -7.521 -4.328 -4.484 1.00 97.56 159 TYR A N 1
ATOM 1255 C CA . TYR A 1 159 ? -7.064 -3.251 -3.611 1.00 97.56 159 TYR A CA 1
ATOM 1256 C C . TYR A 1 159 ? -6.181 -2.234 -4.345 1.00 97.56 159 TYR A C 1
ATOM 1258 O O . TYR A 1 159 ? -4.984 -2.454 -4.540 1.00 97.56 159 TYR A O 1
ATOM 1266 N N . GLY A 1 160 ? -6.740 -1.066 -4.675 1.00 97.38 160 GLY A N 1
ATOM 1267 C CA . GLY A 1 160 ? -6.040 0.019 -5.380 1.00 97.38 160 GLY A CA 1
ATOM 1268 C C . GLY A 1 160 ? -4.618 0.344 -4.875 1.00 97.38 160 GLY A C 1
ATOM 1269 O O . GLY A 1 160 ? -3.686 0.395 -5.682 1.00 97.38 160 GLY A O 1
ATOM 1270 N N . PRO A 1 161 ? -4.371 0.527 -3.559 1.00 97.19 161 PRO A N 1
ATOM 1271 C CA . PRO A 1 161 ? -3.018 0.783 -3.058 1.00 97.19 161 PRO A CA 1
ATOM 1272 C C . PRO A 1 161 ? -2.022 -0.357 -3.309 1.00 97.19 161 PRO A C 1
ATOM 1274 O O . PRO A 1 161 ? -0.828 -0.088 -3.449 1.00 97.19 161 PRO A O 1
ATOM 1277 N N . ALA A 1 162 ? -2.481 -1.611 -3.384 1.00 98.06 162 ALA A N 1
ATOM 1278 C CA . ALA A 1 162 ? -1.626 -2.728 -3.780 1.00 98.06 162 ALA A CA 1
ATOM 1279 C C . ALA A 1 162 ? -1.323 -2.709 -5.279 1.00 98.06 162 ALA A C 1
ATOM 1281 O O . ALA A 1 162 ? -0.182 -2.974 -5.636 1.00 98.06 162 ALA A O 1
ATOM 1282 N N . LYS A 1 163 ? -2.272 -2.308 -6.137 1.00 97.75 163 LYS A N 1
ATOM 1283 C CA . LYS A 1 163 ? -2.031 -2.146 -7.584 1.00 97.75 163 LYS A CA 1
ATOM 1284 C C . LYS A 1 163 ? -0.932 -1.120 -7.855 1.00 97.75 163 LYS A C 1
ATOM 1286 O O . LYS A 1 163 ? 0.022 -1.409 -8.574 1.00 97.75 163 LYS A O 1
ATOM 1291 N N . LEU A 1 164 ? -1.002 0.040 -7.192 1.00 94.56 164 LEU A N 1
ATOM 1292 C CA . LEU A 1 164 ? 0.062 1.048 -7.245 1.00 94.56 164 LEU A CA 1
ATOM 1293 C C . LEU A 1 164 ? 1.406 0.474 -6.771 1.00 94.56 164 LEU A C 1
ATOM 1295 O O . LEU A 1 164 ? 2.421 0.629 -7.447 1.00 94.56 164 LEU A O 1
ATOM 1299 N N . ALA A 1 165 ? 1.418 -0.200 -5.619 1.00 93.25 165 ALA A N 1
ATOM 1300 C CA . ALA A 1 165 ? 2.642 -0.752 -5.049 1.00 93.25 165 ALA A CA 1
ATOM 1301 C C . ALA A 1 165 ? 3.244 -1.888 -5.898 1.00 93.25 165 ALA A C 1
ATOM 1303 O O . ALA A 1 165 ? 4.467 -1.993 -5.980 1.00 93.25 165 ALA A O 1
ATOM 1304 N N . LEU A 1 166 ? 2.415 -2.711 -6.548 1.00 94.50 166 LEU A N 1
ATOM 1305 C CA . LEU A 1 166 ? 2.854 -3.755 -7.473 1.00 94.50 166 LEU A CA 1
ATOM 1306 C C . LEU A 1 166 ? 3.440 -3.146 -8.748 1.00 94.50 166 LEU A C 1
ATOM 1308 O O . LEU A 1 166 ? 4.524 -3.552 -9.156 1.00 94.50 166 LEU A O 1
ATOM 1312 N N . ALA A 1 167 ? 2.812 -2.112 -9.316 1.00 87.12 167 ALA A N 1
ATOM 1313 C CA . ALA A 1 167 ? 3.370 -1.386 -10.456 1.00 87.12 167 ALA A CA 1
ATOM 1314 C C . ALA A 1 167 ? 4.731 -0.740 -10.126 1.00 87.12 167 ALA A C 1
ATOM 1316 O O . ALA A 1 167 ? 5.682 -0.852 -10.902 1.00 87.12 167 ALA A O 1
ATOM 1317 N N . GLU A 1 168 ? 4.865 -0.115 -8.949 1.00 82.75 168 GLU A N 1
ATOM 1318 C CA . GLU A 1 168 ? 6.152 0.400 -8.459 1.00 82.75 168 GLU A CA 1
ATOM 1319 C C . GLU A 1 168 ? 7.198 -0.709 -8.302 1.00 82.75 168 GLU A C 1
ATOM 1321 O O . GLU A 1 168 ? 8.365 -0.507 -8.641 1.00 82.75 168 GLU A O 1
ATOM 1326 N N . PHE A 1 169 ? 6.797 -1.871 -7.781 1.00 80.94 169 PHE A N 1
ATOM 1327 C CA . PHE A 1 169 ? 7.679 -3.017 -7.585 1.00 80.94 169 PHE A CA 1
ATOM 1328 C C . PHE A 1 169 ? 8.166 -3.584 -8.925 1.00 80.94 169 PHE A C 1
ATOM 1330 O O . PHE A 1 169 ? 9.372 -3.746 -9.119 1.00 80.94 169 PHE A O 1
ATOM 1337 N N . ILE A 1 170 ? 7.249 -3.813 -9.868 1.00 79.38 170 ILE A N 1
ATOM 1338 C CA . ILE A 1 170 ? 7.545 -4.237 -11.242 1.00 79.38 170 ILE A CA 1
ATOM 1339 C C . ILE A 1 170 ? 8.570 -3.294 -11.873 1.00 79.38 170 ILE A C 1
ATOM 1341 O O . ILE A 1 170 ? 9.607 -3.737 -12.371 1.00 79.38 170 ILE A O 1
ATOM 1345 N N . PHE A 1 171 ? 8.330 -1.987 -11.764 1.00 68.50 171 PHE A N 1
ATOM 1346 C CA . PHE A 1 171 ? 9.212 -0.967 -12.316 1.00 68.50 171 PHE A CA 1
ATOM 1347 C C . PHE A 1 171 ? 10.593 -0.950 -11.649 1.00 68.50 171 PHE A C 1
ATOM 1349 O O . PHE A 1 171 ? 11.620 -0.937 -12.328 1.00 68.50 171 PHE A O 1
ATOM 1356 N N . ALA A 1 172 ? 10.641 -0.955 -10.316 1.00 70.56 172 ALA A N 1
ATOM 1357 C CA . ALA A 1 172 ? 11.888 -0.854 -9.565 1.00 70.56 172 ALA A CA 1
ATOM 1358 C C . ALA A 1 172 ? 12.827 -2.047 -9.801 1.00 70.56 172 ALA A C 1
ATOM 1360 O O . ALA A 1 172 ? 14.048 -1.886 -9.723 1.00 70.56 172 ALA A O 1
ATOM 1361 N N . HIS A 1 173 ? 12.262 -3.225 -10.083 1.00 72.75 173 HIS A N 1
ATOM 1362 C CA . HIS A 1 173 ? 13.011 -4.473 -10.239 1.00 72.75 173 HIS A CA 1
ATOM 1363 C C . HIS A 1 173 ? 13.084 -4.977 -11.687 1.00 72.75 173 HIS A C 1
ATOM 1365 O O . HIS A 1 173 ? 13.768 -5.970 -11.927 1.00 72.75 173 HIS A O 1
ATOM 1371 N N . GLY A 1 174 ? 12.451 -4.288 -12.646 1.00 60.50 174 GLY A N 1
ATOM 1372 C CA . GLY A 1 174 ? 12.461 -4.657 -14.068 1.00 60.50 174 GLY A CA 1
ATOM 1373 C C . GLY A 1 174 ? 11.847 -6.034 -14.320 1.00 60.50 174 GLY A C 1
ATOM 1374 O O . GLY A 1 174 ? 12.440 -6.855 -15.017 1.00 60.50 174 GLY A O 1
ATOM 1375 N N . ILE A 1 175 ? 10.721 -6.318 -13.666 1.00 70.31 175 ILE A N 1
ATOM 1376 C CA . ILE A 1 175 ? 10.036 -7.611 -13.763 1.00 70.31 175 ILE A CA 1
ATOM 1377 C C . ILE A 1 175 ? 9.089 -7.574 -14.960 1.00 70.31 175 ILE A C 1
ATOM 1379 O O . ILE A 1 175 ? 8.320 -6.634 -15.113 1.00 70.31 175 ILE A O 1
ATOM 1383 N N . HIS A 1 176 ? 9.124 -8.612 -15.787 1.00 66.06 176 HIS A N 1
ATOM 1384 C CA . HIS A 1 176 ? 8.162 -8.803 -16.864 1.00 66.06 176 HIS A CA 1
ATOM 1385 C C . HIS A 1 176 ? 7.298 -10.008 -16.517 1.00 66.06 176 HIS A C 1
ATOM 1387 O O . HIS A 1 176 ? 7.792 -11.135 -16.473 1.00 66.06 176 HIS A O 1
ATOM 1393 N N . ASP A 1 177 ? 6.024 -9.750 -16.246 1.00 77.00 177 ASP A N 1
ATOM 1394 C CA . ASP A 1 177 ? 5.029 -10.767 -15.937 1.00 77.00 177 ASP A CA 1
ATOM 1395 C C . ASP A 1 177 ? 3.851 -10.619 -16.908 1.00 77.00 177 ASP A C 1
ATOM 1397 O O . ASP A 1 177 ? 3.465 -9.501 -17.250 1.00 77.00 177 ASP A O 1
ATOM 1401 N N . SER A 1 178 ? 3.326 -11.733 -17.422 1.00 77.06 178 SER A N 1
ATOM 1402 C CA . SER A 1 178 ? 2.229 -11.699 -18.395 1.00 77.06 178 SER A CA 1
ATOM 1403 C C . SER A 1 178 ? 0.880 -11.363 -17.773 1.00 77.06 178 SER A C 1
ATOM 1405 O O . SER A 1 178 ? -0.023 -10.952 -18.499 1.00 77.06 178 SER A O 1
ATOM 1407 N N . ASP A 1 179 ? 0.743 -11.577 -16.467 1.00 83.56 179 ASP A N 1
ATOM 1408 C CA . ASP A 1 179 ? -0.520 -11.455 -15.749 1.00 83.56 179 ASP A CA 1
ATOM 1409 C C . ASP A 1 179 ? -0.701 -10.038 -15.178 1.00 83.56 179 ASP A C 1
ATOM 1411 O O . ASP A 1 179 ? -1.822 -9.637 -14.866 1.00 83.56 179 ASP A O 1
ATOM 1415 N N . TYR A 1 180 ? 0.381 -9.250 -15.117 1.00 83.31 180 TYR A N 1
ATOM 1416 C CA . TYR A 1 180 ? 0.389 -7.894 -14.572 1.00 83.31 180 TYR A CA 1
ATOM 1417 C C . TYR A 1 180 ? 1.069 -6.885 -15.507 1.00 83.31 180 TYR A C 1
ATOM 1419 O O . TYR A 1 180 ? 2.296 -6.780 -15.543 1.00 83.31 180 TYR A O 1
ATOM 1427 N N . ASP A 1 181 ? 0.270 -6.064 -16.198 1.00 83.06 181 ASP A N 1
ATOM 1428 C CA . ASP A 1 181 ? 0.761 -4.858 -16.876 1.00 83.06 181 ASP A CA 1
ATOM 1429 C C . ASP A 1 181 ? 0.833 -3.688 -15.868 1.00 83.06 181 ASP A C 1
ATOM 1431 O O . ASP A 1 181 ? -0.205 -3.246 -15.353 1.00 83.06 181 ASP A O 1
ATOM 1435 N N . PRO A 1 182 ? 2.028 -3.131 -15.573 1.00 81.12 182 PRO A N 1
ATOM 1436 C CA . PRO A 1 182 ? 2.164 -2.009 -14.647 1.00 81.12 182 PRO A CA 1
ATOM 1437 C C . PRO A 1 182 ? 1.372 -0.768 -15.086 1.00 81.12 182 PRO A C 1
ATOM 1439 O O . PRO A 1 182 ? 0.945 0.006 -14.230 1.00 81.12 182 PRO A O 1
ATOM 1442 N N . ARG A 1 183 ? 1.128 -0.557 -16.386 1.00 82.75 183 ARG A N 1
ATOM 1443 C CA . ARG A 1 183 ? 0.294 0.555 -16.868 1.00 82.75 183 ARG A CA 1
ATOM 1444 C C . ARG A 1 183 ? -1.171 0.347 -16.521 1.00 82.75 183 ARG A C 1
ATOM 1446 O O . ARG A 1 183 ? -1.808 1.300 -16.075 1.00 82.75 183 ARG A O 1
ATOM 1453 N N . GLU A 1 184 ? -1.692 -0.859 -16.721 1.00 87.69 184 GLU A N 1
ATOM 1454 C CA . GLU A 1 184 ? -3.080 -1.194 -16.383 1.00 87.69 184 GLU A CA 1
ATOM 1455 C C . GLU A 1 184 ? -3.303 -1.065 -14.873 1.00 87.69 184 GLU A C 1
ATOM 1457 O O . GLU A 1 184 ? -4.208 -0.345 -14.451 1.00 87.69 184 GLU A O 1
ATOM 1462 N N . LEU A 1 185 ? -2.386 -1.603 -14.061 1.00 90.94 185 LEU A N 1
ATOM 1463 C CA . LEU A 1 185 ? -2.409 -1.452 -12.602 1.00 90.94 185 LEU A CA 1
ATOM 1464 C C . LEU A 1 185 ? -2.442 0.019 -12.153 1.00 90.94 185 LEU A C 1
ATOM 1466 O O . LEU A 1 185 ? -3.156 0.369 -11.212 1.00 90.94 185 LEU A O 1
ATOM 1470 N N . LEU A 1 186 ? -1.687 0.902 -12.817 1.00 85.94 186 LEU A N 1
ATOM 1471 C CA . LEU A 1 186 ? -1.676 2.336 -12.507 1.00 85.94 186 LEU A CA 1
ATOM 1472 C C . LEU A 1 186 ? -2.945 3.062 -12.949 1.00 85.94 186 LEU A C 1
ATOM 1474 O O . LEU A 1 186 ? -3.356 4.009 -12.276 1.00 85.94 186 LEU A O 1
ATOM 1478 N N . VAL A 1 187 ? -3.553 2.653 -14.065 1.00 87.81 187 VAL A N 1
ATOM 1479 C CA . VAL A 1 187 ? -4.852 3.180 -14.501 1.00 87.81 187 VAL A CA 1
ATOM 1480 C C . VAL A 1 187 ? -5.920 2.805 -13.484 1.00 87.81 187 VAL A C 1
ATOM 1482 O O . VAL A 1 187 ? -6.608 3.695 -12.993 1.00 87.81 187 VAL A O 1
ATOM 1485 N N . GLU A 1 188 ? -5.996 1.536 -13.094 1.00 94.00 188 GLU A N 1
ATOM 1486 C CA . GLU A 1 188 ? -6.958 1.069 -12.095 1.00 94.00 188 GLU A CA 1
ATOM 1487 C C . GLU A 1 188 ? -6.748 1.754 -10.736 1.00 94.00 188 GLU A C 1
ATOM 1489 O O . GLU A 1 188 ? -7.691 2.273 -10.146 1.00 94.00 188 GLU A O 1
ATOM 1494 N N . ALA A 1 189 ? -5.501 1.864 -10.266 1.00 93.31 189 ALA A N 1
ATOM 1495 C CA . ALA A 1 189 ? -5.201 2.597 -9.036 1.00 93.31 189 ALA A CA 1
ATOM 1496 C C . ALA A 1 189 ? -5.591 4.086 -9.126 1.00 93.31 189 ALA A C 1
ATOM 1498 O O . ALA A 1 189 ? -5.989 4.690 -8.129 1.00 93.31 189 ALA A O 1
ATOM 1499 N N . ALA A 1 190 ? -5.475 4.705 -10.303 1.00 91.75 190 ALA A N 1
ATOM 1500 C CA . ALA A 1 190 ? -5.909 6.082 -10.514 1.00 91.75 190 ALA A CA 1
ATOM 1501 C C . ALA A 1 190 ? -7.440 6.219 -10.534 1.00 91.75 190 ALA A C 1
ATOM 1503 O O . ALA A 1 190 ? -7.951 7.225 -10.046 1.00 91.75 190 ALA A O 1
ATOM 1504 N N . GLU A 1 191 ? -8.162 5.230 -11.065 1.00 95.06 191 GLU A N 1
ATOM 1505 C CA . GLU A 1 191 ? -9.629 5.167 -11.007 1.00 95.06 191 GLU A CA 1
ATOM 1506 C C . GLU A 1 191 ? -10.141 5.012 -9.566 1.00 95.06 191 GLU A C 1
ATOM 1508 O O . GLU A 1 191 ? -11.170 5.593 -9.220 1.00 95.06 191 GLU A O 1
ATOM 1513 N N . ASP A 1 192 ? -9.369 4.337 -8.711 1.00 94.56 192 ASP A N 1
ATOM 1514 C CA . ASP A 1 192 ? -9.608 4.206 -7.267 1.00 94.56 192 ASP A CA 1
ATOM 1515 C C . ASP A 1 192 ? -9.190 5.447 -6.444 1.00 94.56 192 ASP A C 1
ATOM 1517 O O . ASP A 1 192 ? -9.182 5.410 -5.209 1.00 94.56 192 ASP A O 1
ATOM 1521 N N . ASP A 1 193 ? -8.814 6.554 -7.098 1.00 94.81 193 ASP A N 1
ATOM 1522 C CA . ASP A 1 193 ? -8.306 7.783 -6.468 1.00 94.81 193 ASP A CA 1
ATOM 1523 C C . ASP A 1 193 ? -7.078 7.547 -5.553 1.00 94.81 193 ASP A C 1
ATOM 1525 O O . ASP A 1 193 ? -6.828 8.303 -4.602 1.00 94.81 193 ASP A O 1
ATOM 1529 N N . VAL A 1 194 ? -6.271 6.512 -5.827 1.00 94.19 194 VAL A N 1
ATOM 1530 C CA . VAL A 1 194 ? -5.078 6.206 -5.026 1.00 94.19 194 VAL A CA 1
ATOM 1531 C C . VAL A 1 194 ? -4.047 7.332 -5.191 1.00 94.19 194 VAL A C 1
ATOM 1533 O O . VAL A 1 194 ? -3.598 7.623 -6.308 1.00 94.19 194 VAL A O 1
ATOM 1536 N N . PRO A 1 195 ? -3.609 7.979 -4.093 1.00 91.56 195 PRO A N 1
ATOM 1537 C CA . PRO A 1 195 ? -2.632 9.057 -4.170 1.00 91.56 195 PRO A CA 1
ATOM 1538 C C . PRO A 1 195 ? -1.321 8.608 -4.825 1.00 91.56 195 PRO A C 1
ATOM 1540 O O . PRO A 1 195 ? -0.734 7.609 -4.427 1.00 91.56 195 PRO A O 1
ATOM 1543 N N . GLY A 1 196 ? -0.835 9.387 -5.793 1.00 81.56 196 GLY A N 1
ATOM 1544 C CA . GLY A 1 196 ? 0.415 9.108 -6.511 1.00 81.56 196 GLY A CA 1
ATOM 1545 C C . GLY A 1 196 ? 0.250 8.270 -7.783 1.00 81.56 196 GLY A C 1
ATOM 1546 O O . GLY A 1 196 ? 1.118 8.352 -8.648 1.00 81.56 196 GLY A O 1
ATOM 1547 N N . ALA A 1 197 ? -0.878 7.572 -7.972 1.00 86.44 197 ALA A N 1
ATOM 1548 C CA . ALA A 1 197 ? -1.105 6.738 -9.157 1.00 86.44 197 ALA A CA 1
ATOM 1549 C C . ALA A 1 197 ? -1.098 7.549 -10.461 1.00 86.44 197 ALA A C 1
ATOM 1551 O O . ALA A 1 197 ? -0.383 7.207 -11.396 1.00 86.44 197 ALA A O 1
ATOM 1552 N N . VAL A 1 198 ? -1.796 8.691 -10.500 1.00 84.38 198 VAL A N 1
ATOM 1553 C CA . VAL A 1 198 ? -1.791 9.591 -11.669 1.00 84.38 198 VAL A CA 1
ATOM 1554 C C . VAL A 1 198 ? -0.399 10.162 -11.945 1.00 84.38 198 VAL A C 1
ATOM 1556 O O . VAL A 1 198 ? -0.014 10.298 -13.102 1.00 84.38 198 VAL A O 1
ATOM 1559 N N . GLU A 1 199 ? 0.366 10.510 -10.907 1.00 81.25 199 GLU A N 1
ATOM 1560 C CA . GLU A 1 199 ? 1.720 11.046 -11.082 1.00 81.25 199 GLU A CA 1
ATOM 1561 C C . GLU A 1 199 ? 2.647 9.991 -11.687 1.00 81.25 199 GLU A C 1
ATOM 1563 O O . GLU A 1 199 ? 3.350 10.276 -12.657 1.00 81.25 199 GLU A O 1
ATOM 1568 N N . LEU A 1 200 ? 2.603 8.766 -11.163 1.00 73.44 200 LEU A N 1
ATOM 1569 C CA . LEU A 1 200 ? 3.398 7.657 -11.673 1.00 73.44 200 LEU A CA 1
ATOM 1570 C C . LEU A 1 200 ? 2.940 7.235 -13.077 1.00 73.44 200 LEU A C 1
ATOM 1572 O O . LEU A 1 200 ? 3.775 7.025 -13.953 1.00 73.44 200 LEU A O 1
ATOM 1576 N N . LEU A 1 201 ? 1.633 7.243 -13.352 1.00 76.81 201 LEU A N 1
ATOM 1577 C CA . LEU A 1 201 ? 1.089 7.039 -14.695 1.00 76.81 201 LEU A CA 1
ATOM 1578 C C . LEU A 1 201 ? 1.566 8.126 -15.669 1.00 76.81 201 LEU A C 1
ATOM 1580 O O . LEU A 1 201 ? 1.945 7.823 -16.796 1.00 76.81 201 LEU A O 1
ATOM 1584 N N . MET A 1 202 ? 1.604 9.393 -15.249 1.00 71.69 202 MET A N 1
ATOM 1585 C CA . MET A 1 202 ? 2.162 10.479 -16.060 1.00 71.69 202 MET A CA 1
ATOM 1586 C C . MET A 1 202 ? 3.658 10.288 -16.309 1.00 71.69 202 MET A C 1
ATOM 1588 O O . MET A 1 202 ? 4.113 10.574 -17.413 1.00 71.69 202 MET A O 1
ATOM 1592 N N . GLN A 1 203 ? 4.420 9.786 -15.333 1.00 65.69 203 GLN A N 1
ATOM 1593 C CA . GLN A 1 203 ? 5.822 9.405 -15.535 1.00 65.69 203 GLN A CA 1
ATOM 1594 C C . GLN A 1 203 ? 5.944 8.268 -16.567 1.00 65.69 203 GLN A C 1
ATOM 1596 O O . GLN A 1 203 ?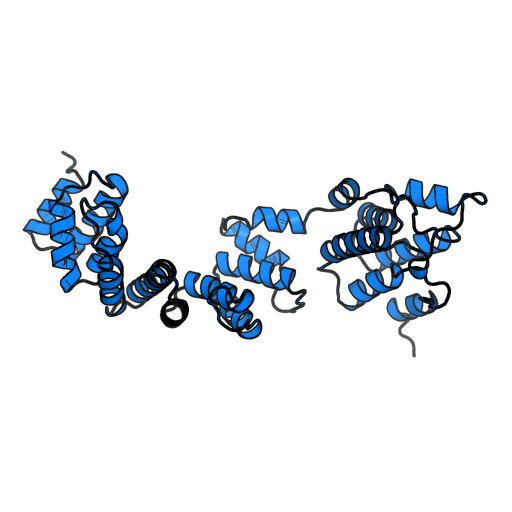 6.797 8.354 -17.449 1.00 65.69 203 GLN A O 1
ATOM 1601 N N . PHE A 1 204 ? 5.033 7.288 -16.544 1.00 61.34 204 PHE A N 1
ATOM 1602 C CA . PHE A 1 204 ? 4.905 6.224 -17.554 1.00 61.34 204 PHE A CA 1
ATOM 1603 C C . PHE A 1 204 ? 4.479 6.731 -18.947 1.00 61.34 204 PHE A C 1
ATOM 1605 O O . PHE A 1 204 ? 4.848 6.160 -19.975 1.00 61.34 204 PHE A O 1
ATOM 1612 N N . GLN A 1 205 ? 3.660 7.784 -19.009 1.00 59.59 205 GLN A N 1
ATOM 1613 C CA . GLN A 1 205 ? 3.091 8.343 -20.246 1.00 59.59 205 GLN A CA 1
ATOM 1614 C C . GLN A 1 205 ? 3.910 9.494 -20.840 1.00 59.59 205 GLN A C 1
ATOM 1616 O O . GLN A 1 205 ? 3.607 9.979 -21.934 1.00 59.59 205 GLN A O 1
ATOM 1621 N N . ALA A 1 206 ? 4.930 9.967 -20.130 1.00 53.25 206 ALA A N 1
ATOM 1622 C CA . ALA A 1 206 ? 5.742 11.113 -20.497 1.00 53.25 206 ALA A CA 1
ATOM 1623 C C . ALA A 1 206 ? 6.601 10.837 -21.747 1.00 53.25 206 ALA A C 1
ATOM 1625 O O . ALA A 1 206 ? 7.792 10.598 -21.608 1.00 53.25 206 ALA A O 1
ATOM 1626 N N . SER A 1 207 ? 5.989 10.927 -22.939 1.00 57.50 207 SER A N 1
ATOM 1627 C CA . SER A 1 207 ? 6.527 10.756 -24.307 1.00 57.50 207 SER A CA 1
ATOM 1628 C C . SER A 1 207 ? 7.717 11.672 -24.672 1.00 57.50 207 SER A C 1
ATOM 1630 O O . SER A 1 207 ? 8.162 12.483 -23.861 1.00 57.50 207 SER A O 1
ATOM 1632 N N . ALA A 1 208 ? 8.220 11.545 -25.914 1.00 48.34 208 ALA A N 1
ATOM 1633 C CA . ALA A 1 208 ? 9.314 12.271 -26.596 1.00 48.34 208 ALA A CA 1
ATOM 1634 C C . ALA A 1 208 ? 9.725 13.652 -26.044 1.00 48.34 208 ALA A C 1
ATOM 1636 O O . ALA A 1 208 ? 10.908 13.987 -26.018 1.00 48.34 208 ALA A O 1
ATOM 1637 N N . GLU A 1 209 ? 8.767 14.471 -25.618 1.00 52.59 209 GLU A N 1
ATOM 1638 C CA . GLU A 1 209 ? 8.985 15.801 -25.049 1.00 52.59 209 GLU A CA 1
ATOM 1639 C C . GLU A 1 209 ? 9.806 15.776 -23.746 1.00 52.59 209 GLU A C 1
ATOM 1641 O O . GLU A 1 209 ? 10.608 16.674 -23.491 1.00 52.59 209 GLU A O 1
ATOM 1646 N N . THR A 1 210 ? 9.667 14.730 -22.933 1.00 54.50 210 THR A N 1
ATOM 1647 C CA . THR A 1 210 ? 10.451 14.547 -21.702 1.00 54.50 210 THR A CA 1
ATOM 1648 C C . THR A 1 210 ? 11.881 14.118 -22.007 1.00 54.50 210 THR A C 1
ATOM 1650 O O . THR A 1 210 ? 12.806 14.646 -21.385 1.00 54.50 210 THR A O 1
ATOM 1653 N N . ILE A 1 211 ? 12.078 13.250 -23.008 1.00 54.50 211 ILE A N 1
ATOM 1654 C CA . ILE A 1 211 ? 13.410 12.907 -23.531 1.00 54.50 211 ILE A CA 1
ATOM 1655 C C . ILE A 1 211 ? 14.084 14.171 -24.074 1.00 54.50 211 ILE A C 1
ATOM 1657 O O . ILE A 1 211 ? 15.209 14.468 -23.688 1.00 54.50 211 ILE A O 1
ATOM 1661 N N . LYS A 1 212 ? 13.381 14.979 -24.881 1.00 53.97 212 LYS A N 1
ATOM 1662 C CA . LYS A 1 212 ? 13.896 16.254 -25.418 1.00 53.97 212 LYS A CA 1
ATOM 1663 C C . LYS A 1 212 ? 14.304 17.242 -24.317 1.00 53.97 212 LYS A C 1
ATOM 1665 O O . LYS A 1 212 ? 15.310 17.926 -24.470 1.00 53.97 212 LYS A O 1
ATOM 1670 N N . ARG A 1 213 ? 13.563 17.317 -23.201 1.00 52.81 213 ARG A N 1
ATOM 1671 C CA . ARG A 1 213 ? 13.903 18.191 -22.056 1.00 52.81 213 ARG A CA 1
ATOM 1672 C C . ARG A 1 213 ? 15.133 17.733 -21.269 1.00 52.81 213 ARG A C 1
ATOM 1674 O O . ARG A 1 213 ? 15.821 18.583 -20.712 1.00 52.81 213 ARG A O 1
ATOM 1681 N N . HIS A 1 214 ? 15.381 16.426 -21.189 1.00 48.19 214 HIS A N 1
ATOM 1682 C CA . HIS A 1 214 ? 16.492 15.852 -20.416 1.00 48.19 214 HIS A CA 1
ATOM 1683 C C . HIS A 1 214 ? 17.711 15.490 -21.268 1.00 48.19 214 HIS A C 1
ATOM 1685 O O . HIS A 1 214 ? 18.782 15.241 -20.715 1.00 48.19 214 HIS A O 1
ATOM 1691 N N . ALA A 1 215 ? 17.574 15.481 -22.596 1.00 49.84 215 ALA A N 1
ATOM 1692 C CA . ALA A 1 215 ? 18.684 15.317 -23.516 1.00 49.84 215 ALA A CA 1
ATOM 1693 C C . ALA A 1 215 ? 19.719 16.418 -23.254 1.00 49.84 215 ALA A C 1
ATOM 1695 O O . ALA A 1 215 ? 19.466 17.610 -23.441 1.00 49.84 215 ALA A O 1
ATOM 1696 N N . LYS A 1 216 ? 20.901 16.010 -22.799 1.00 51.50 216 LYS A N 1
ATOM 1697 C CA . LYS A 1 216 ? 22.056 16.886 -22.635 1.00 51.50 216 LYS A CA 1
ATOM 1698 C C . LYS A 1 216 ? 22.986 16.631 -23.809 1.00 51.50 216 LYS A C 1
ATOM 1700 O O . LYS A 1 216 ? 23.364 15.491 -24.070 1.00 51.50 216 LYS A O 1
ATOM 1705 N N . LYS A 1 217 ? 23.376 17.698 -24.506 1.00 56.38 217 LYS A N 1
ATOM 1706 C CA . LYS A 1 217 ? 24.446 17.612 -25.496 1.00 56.38 217 LYS A CA 1
ATOM 1707 C C . LYS A 1 217 ? 25.724 17.168 -24.785 1.00 56.38 217 LYS A C 1
ATOM 1709 O O . LYS A 1 217 ? 26.139 17.824 -23.831 1.00 56.38 217 LYS A O 1
ATOM 1714 N N . LEU A 1 218 ? 26.312 16.061 -25.223 1.00 49.56 218 LEU A N 1
ATOM 1715 C CA . LEU A 1 218 ? 27.578 15.587 -24.670 1.00 49.56 218 LEU A CA 1
ATOM 1716 C C . LEU A 1 218 ? 28.720 16.430 -25.244 1.00 49.56 218 LEU A C 1
ATOM 1718 O O . LEU A 1 218 ? 28.692 16.789 -26.423 1.00 49.56 218 LEU A O 1
ATOM 1722 N N . ASP A 1 219 ? 29.731 16.729 -24.427 1.00 49.94 219 ASP A N 1
ATOM 1723 C CA . ASP A 1 219 ? 30.920 17.468 -24.879 1.00 49.94 219 ASP A CA 1
ATOM 1724 C C . ASP A 1 219 ? 31.692 16.685 -25.955 1.00 49.94 219 ASP A C 1
ATOM 1726 O O . ASP A 1 219 ? 32.257 17.270 -26.878 1.00 49.94 219 ASP A O 1
ATOM 1730 N N . ASN A 1 220 ? 31.617 15.354 -25.879 1.00 53.88 220 ASN A N 1
ATOM 1731 C CA . ASN A 1 220 ? 32.159 14.397 -26.835 1.00 53.88 220 ASN A CA 1
ATOM 1732 C C . ASN A 1 220 ? 31.039 13.410 -27.229 1.00 53.88 220 ASN A C 1
ATOM 1734 O O . ASN A 1 220 ? 30.861 12.383 -26.569 1.00 53.88 220 ASN A O 1
ATOM 1738 N N . PRO A 1 221 ? 30.220 13.719 -28.250 1.00 54.84 221 PRO A N 1
ATOM 1739 C CA . PRO A 1 221 ? 29.147 12.831 -28.695 1.00 54.84 221 PRO A CA 1
ATOM 1740 C C . PRO A 1 221 ? 29.698 11.532 -29.307 1.00 54.84 221 PRO A C 1
ATOM 1742 O O . PRO A 1 221 ? 30.844 11.473 -29.762 1.00 54.84 221 PRO A O 1
ATOM 1745 N N . VAL A 1 222 ? 28.870 10.484 -29.351 1.00 59.03 222 VAL A N 1
ATOM 1746 C CA . VAL A 1 222 ? 29.177 9.276 -30.133 1.00 59.03 222 VAL A CA 1
ATOM 1747 C C . VAL A 1 222 ? 28.914 9.609 -31.592 1.00 59.03 222 VAL A C 1
ATOM 1749 O O . VAL A 1 222 ? 27.786 9.924 -31.964 1.00 59.03 222 VAL A O 1
ATOM 1752 N N . ILE A 1 223 ? 29.951 9.542 -32.423 1.00 60.62 223 ILE A N 1
ATOM 1753 C CA . ILE A 1 223 ? 29.882 10.016 -33.808 1.00 60.62 223 ILE A CA 1
ATOM 1754 C C . ILE A 1 223 ? 29.697 8.811 -34.734 1.00 60.62 223 ILE A C 1
ATOM 1756 O O . ILE A 1 223 ? 30.614 7.992 -34.863 1.00 60.62 223 ILE A O 1
ATOM 1760 N N . PRO A 1 224 ? 28.521 8.660 -35.368 1.00 57.94 224 PRO A N 1
ATOM 1761 C CA . PRO A 1 224 ? 28.318 7.632 -36.375 1.00 57.94 224 PRO A CA 1
ATOM 1762 C C . PRO A 1 224 ? 29.166 7.954 -37.612 1.00 57.94 224 PRO A C 1
ATOM 1764 O O . PRO A 1 224 ? 29.272 9.111 -38.008 1.00 57.94 224 PRO A O 1
ATOM 1767 N N . ARG A 1 225 ? 29.769 6.933 -38.235 1.00 55.84 225 ARG A N 1
ATOM 1768 C CA . ARG A 1 225 ? 30.659 7.106 -39.403 1.00 55.84 225 ARG A CA 1
ATOM 1769 C C . ARG A 1 225 ? 29.936 7.393 -40.727 1.00 55.84 225 ARG A C 1
ATOM 1771 O O . ARG A 1 225 ? 30.601 7.533 -41.746 1.00 55.84 225 ARG A O 1
ATOM 1778 N N . ASP A 1 226 ? 28.612 7.479 -40.705 1.00 61.31 226 ASP A N 1
ATOM 1779 C CA . ASP A 1 226 ? 27.742 7.828 -41.826 1.00 61.31 226 ASP A CA 1
ATOM 1780 C C . ASP A 1 226 ? 26.286 7.954 -41.331 1.00 61.31 226 ASP A C 1
ATOM 1782 O O . ASP A 1 226 ? 25.941 7.520 -40.226 1.00 61.31 226 ASP A O 1
ATOM 1786 N N . GLU A 1 227 ? 25.406 8.530 -42.154 1.00 64.62 227 GLU A N 1
ATOM 1787 C CA . GLU A 1 227 ? 23.963 8.613 -41.864 1.00 64.62 227 GLU A CA 1
ATOM 1788 C C . GLU A 1 227 ? 23.288 7.233 -41.760 1.00 64.62 227 GLU A C 1
ATOM 1790 O O . GLU A 1 227 ? 22.208 7.102 -41.179 1.00 64.62 227 GLU A O 1
ATOM 1795 N N . SER A 1 228 ? 23.936 6.186 -42.285 1.00 64.75 228 SER A N 1
ATOM 1796 C CA . SER A 1 228 ? 23.338 4.861 -42.428 1.00 64.75 228 SER A CA 1
ATOM 1797 C C . SER A 1 228 ? 23.041 4.219 -41.079 1.00 64.75 228 SER A C 1
ATOM 1799 O O . SER A 1 228 ? 21.994 3.596 -40.918 1.00 64.75 228 SER A O 1
ATOM 1801 N N . ARG A 1 229 ? 23.902 4.419 -40.073 1.00 68.50 229 ARG A N 1
ATOM 1802 C CA . ARG A 1 229 ? 23.714 3.803 -38.755 1.00 68.50 229 ARG A CA 1
ATOM 1803 C C . ARG A 1 229 ? 22.556 4.425 -37.962 1.00 68.50 229 ARG A C 1
ATOM 1805 O O . ARG A 1 229 ? 21.688 3.656 -37.550 1.00 68.50 229 ARG A O 1
ATOM 1812 N N . PRO A 1 230 ? 22.468 5.756 -37.757 1.00 72.81 230 PRO A N 1
ATOM 1813 C CA . PRO A 1 230 ? 21.296 6.361 -37.128 1.00 72.81 230 PRO A CA 1
ATOM 1814 C C . PRO A 1 230 ? 20.001 6.011 -37.857 1.00 72.81 230 PRO A C 1
ATOM 1816 O O . PRO A 1 230 ? 19.020 5.654 -37.208 1.00 72.81 230 PRO A O 1
ATOM 1819 N N . MET A 1 231 ? 19.997 6.055 -39.196 1.00 70.50 231 MET A N 1
ATOM 1820 C CA . MET A 1 231 ? 18.811 5.719 -39.985 1.00 70.50 231 MET A CA 1
ATOM 1821 C C . MET A 1 231 ? 18.429 4.242 -39.885 1.00 70.50 231 MET A C 1
ATOM 1823 O O . MET A 1 231 ? 17.238 3.949 -39.811 1.00 70.50 231 MET A O 1
ATOM 1827 N N . ALA A 1 232 ? 19.394 3.320 -39.839 1.00 66.19 232 ALA A N 1
ATOM 1828 C CA . ALA A 1 232 ? 19.135 1.896 -39.636 1.00 66.19 232 ALA A CA 1
ATOM 1829 C C . ALA A 1 232 ? 18.538 1.629 -38.250 1.00 66.19 232 ALA A C 1
ATOM 1831 O O . ALA A 1 232 ? 17.555 0.905 -38.149 1.00 66.19 232 ALA A O 1
ATOM 1832 N N . ILE A 1 233 ? 19.071 2.271 -37.204 1.00 70.25 233 ILE A N 1
ATOM 1833 C CA . ILE A 1 233 ? 18.534 2.181 -35.839 1.00 70.25 233 ILE A CA 1
ATOM 1834 C C . ILE A 1 233 ? 17.112 2.749 -35.803 1.00 70.25 233 ILE A C 1
ATOM 1836 O O . ILE A 1 233 ? 16.193 2.061 -35.379 1.00 70.25 233 ILE A O 1
ATOM 1840 N N . ARG A 1 234 ? 16.894 3.963 -36.323 1.00 74.38 234 ARG A N 1
ATOM 1841 C CA . ARG A 1 234 ? 15.558 4.573 -36.413 1.00 74.38 234 ARG A CA 1
ATOM 1842 C C . ARG A 1 234 ? 14.575 3.690 -37.179 1.00 74.38 234 ARG A C 1
ATOM 1844 O O . ARG A 1 234 ? 13.445 3.543 -36.743 1.00 74.38 234 ARG A O 1
ATOM 1851 N N . SER A 1 235 ? 14.983 3.131 -38.316 1.00 67.44 235 SER A N 1
ATOM 1852 C CA . SER A 1 235 ? 14.105 2.301 -39.151 1.00 67.44 235 SER A CA 1
ATOM 1853 C C . SER A 1 235 ? 13.772 0.975 -38.472 1.00 67.44 235 SER A C 1
ATOM 1855 O O . SER A 1 235 ? 12.625 0.557 -38.512 1.00 67.44 235 SER A O 1
ATOM 1857 N N . ALA A 1 236 ? 14.742 0.352 -37.798 1.00 63.00 236 ALA A N 1
ATOM 1858 C CA . ALA A 1 236 ? 14.513 -0.840 -36.987 1.00 63.00 236 ALA A CA 1
ATOM 1859 C C . ALA A 1 236 ? 13.502 -0.564 -35.872 1.00 63.00 236 ALA A C 1
ATOM 1861 O O . ALA A 1 236 ? 12.515 -1.272 -35.738 1.00 63.00 236 ALA A O 1
ATOM 1862 N N . LEU A 1 237 ? 13.705 0.525 -35.133 1.00 67.19 237 LEU A N 1
ATOM 1863 C CA . LEU A 1 237 ? 12.818 0.920 -34.046 1.00 67.19 237 LEU A CA 1
ATOM 1864 C C . LEU A 1 237 ? 11.432 1.362 -34.549 1.00 67.19 237 LEU A C 1
ATOM 1866 O O . LEU A 1 237 ? 10.440 1.149 -33.877 1.00 67.19 237 LEU A O 1
ATOM 1870 N N . LEU A 1 238 ? 11.315 1.953 -35.736 1.00 67.50 238 LEU A N 1
ATOM 1871 C CA . LEU A 1 238 ? 10.008 2.285 -36.319 1.00 67.50 238 LEU A CA 1
ATOM 1872 C C . LEU A 1 238 ? 9.235 1.055 -36.792 1.00 67.50 238 LEU A C 1
ATOM 1874 O O . LEU A 1 238 ? 8.009 1.061 -36.783 1.00 67.50 238 LEU A O 1
ATOM 1878 N N . ASN A 1 239 ? 9.949 0.034 -37.259 1.00 62.91 239 ASN A N 1
ATOM 1879 C CA . ASN A 1 239 ? 9.333 -1.188 -37.760 1.00 62.91 239 ASN A CA 1
ATOM 1880 C C . ASN A 1 239 ? 8.901 -2.111 -36.617 1.00 62.91 239 ASN A C 1
ATOM 1882 O O . ASN A 1 239 ? 7.851 -2.736 -36.715 1.00 62.91 239 ASN A O 1
ATOM 1886 N N . GLU A 1 240 ? 9.692 -2.170 -35.545 1.00 59.06 240 GLU A N 1
ATOM 1887 C CA . GLU A 1 240 ? 9.431 -3.034 -34.389 1.00 59.06 240 GLU A CA 1
ATOM 1888 C C . GLU A 1 240 ? 8.477 -2.401 -33.367 1.00 59.06 240 GLU A C 1
ATOM 1890 O O . GLU A 1 240 ? 7.836 -3.109 -32.596 1.00 59.06 240 GLU A O 1
ATOM 1895 N N . PHE A 1 241 ? 8.354 -1.070 -33.348 1.00 55.25 241 PHE A N 1
ATOM 1896 C CA . PHE A 1 241 ? 7.587 -0.360 -32.331 1.00 55.25 241 PHE A CA 1
ATOM 1897 C C . PHE A 1 241 ? 6.520 0.496 -32.996 1.00 55.25 241 PHE A C 1
ATOM 1899 O O . PHE A 1 241 ? 6.813 1.358 -33.822 1.00 55.25 241 PHE A O 1
ATOM 1906 N N . HIS A 1 242 ? 5.271 0.339 -32.566 1.00 57.41 242 HIS A N 1
ATOM 1907 C CA . HIS A 1 242 ? 4.148 1.192 -32.968 1.00 57.41 242 HIS A CA 1
ATOM 1908 C C . HIS A 1 242 ? 4.194 2.581 -32.301 1.00 57.41 242 HIS A C 1
ATOM 1910 O O . HIS A 1 242 ? 3.186 3.089 -31.816 1.00 57.41 242 HIS A O 1
ATOM 1916 N N . MET A 1 243 ? 5.380 3.186 -32.233 1.00 61.19 243 MET A N 1
ATOM 1917 C CA . MET A 1 243 ? 5.620 4.487 -31.622 1.00 61.19 243 MET A CA 1
ATOM 1918 C C . MET A 1 243 ? 5.695 5.590 -32.671 1.00 61.19 243 MET A C 1
ATOM 1920 O O . MET A 1 243 ? 6.109 5.379 -33.810 1.00 61.19 243 MET A O 1
ATOM 1924 N N . GLU A 1 244 ? 5.351 6.804 -32.247 1.00 68.88 244 GLU A N 1
ATOM 1925 C CA . GLU A 1 244 ? 5.511 7.997 -33.070 1.00 68.88 244 GLU A CA 1
ATOM 1926 C C . GLU A 1 244 ? 6.988 8.222 -33.416 1.00 68.88 244 GLU A C 1
ATOM 1928 O O . GLU A 1 244 ? 7.869 8.168 -32.549 1.00 68.88 244 GLU A O 1
ATOM 1933 N N . ALA A 1 245 ? 7.255 8.520 -34.690 1.00 72.31 245 ALA A N 1
ATOM 1934 C CA . ALA A 1 245 ? 8.612 8.686 -35.208 1.00 72.31 245 ALA A CA 1
ATOM 1935 C C . ALA A 1 245 ? 9.426 9.720 -34.425 1.00 72.31 245 ALA A C 1
ATOM 1937 O O . ALA A 1 245 ? 10.606 9.499 -34.161 1.00 72.31 245 ALA A O 1
ATOM 1938 N N . ASP A 1 246 ? 8.775 10.785 -33.966 1.00 73.31 246 ASP A N 1
ATOM 1939 C CA . ASP A 1 246 ? 9.378 11.850 -33.169 1.00 73.31 246 ASP A CA 1
ATOM 1940 C C . ASP A 1 246 ? 9.970 11.358 -31.835 1.00 73.31 246 ASP A C 1
ATOM 1942 O O . ASP A 1 246 ? 10.952 11.927 -31.351 1.00 73.31 246 ASP A O 1
ATOM 1946 N N . ALA A 1 247 ? 9.392 10.318 -31.222 1.00 68.88 247 ALA A N 1
ATOM 1947 C CA . ALA A 1 247 ? 9.888 9.743 -29.970 1.00 68.88 247 ALA A CA 1
ATOM 1948 C C . ALA A 1 247 ? 11.144 8.905 -30.201 1.00 68.88 247 ALA A C 1
ATOM 1950 O O . ALA A 1 247 ? 12.146 9.074 -29.506 1.00 68.88 247 ALA A O 1
ATOM 1951 N N . ILE A 1 248 ? 11.105 8.053 -31.226 1.00 73.50 248 ILE A N 1
ATOM 1952 C CA . ILE A 1 248 ? 12.246 7.241 -31.654 1.00 73.50 248 ILE A CA 1
ATOM 1953 C C . ILE A 1 248 ? 13.406 8.148 -32.075 1.00 73.50 248 ILE A C 1
ATOM 1955 O O . ILE A 1 248 ? 14.541 7.956 -31.649 1.00 73.50 248 ILE A O 1
ATOM 1959 N N . GLU A 1 249 ? 13.128 9.184 -32.860 1.00 81.06 249 GLU A N 1
ATOM 1960 C CA . GLU A 1 249 ? 14.111 10.171 -33.301 1.00 81.06 249 GLU A CA 1
ATOM 1961 C C . GLU A 1 249 ? 14.758 10.929 -32.136 1.00 81.06 249 GLU A C 1
ATOM 1963 O O . GLU A 1 249 ? 15.982 11.093 -32.113 1.00 81.06 249 GLU A O 1
ATOM 1968 N N . ALA A 1 250 ? 13.962 11.358 -31.149 1.00 75.44 250 ALA A N 1
ATOM 1969 C CA . ALA A 1 250 ? 14.466 12.016 -29.947 1.00 75.44 250 ALA A CA 1
ATOM 1970 C C . ALA A 1 250 ? 15.359 11.088 -29.112 1.00 75.44 250 ALA A C 1
ATOM 1972 O O . ALA A 1 250 ? 16.424 11.514 -28.666 1.00 75.44 250 ALA A O 1
ATOM 1973 N N . MET A 1 251 ? 14.971 9.820 -28.946 1.00 73.44 251 MET A N 1
ATOM 1974 C CA . MET A 1 251 ? 15.790 8.818 -28.261 1.00 73.44 251 MET A CA 1
ATOM 1975 C C . MET A 1 251 ? 17.122 8.600 -28.978 1.00 73.44 251 MET A C 1
ATOM 1977 O O . MET A 1 251 ? 18.176 8.661 -28.345 1.00 73.44 251 MET A O 1
ATOM 1981 N N . VAL A 1 252 ? 17.095 8.346 -30.290 1.00 75.69 252 VAL A N 1
ATOM 1982 C CA . VAL A 1 252 ? 18.318 8.052 -31.051 1.00 75.69 252 VAL A CA 1
ATOM 1983 C C . VAL A 1 252 ? 19.261 9.258 -31.038 1.00 75.69 252 VAL A C 1
ATOM 1985 O O . VAL A 1 252 ? 20.472 9.080 -30.895 1.00 75.69 252 VAL A O 1
ATOM 1988 N N . ALA A 1 253 ? 18.729 10.480 -31.121 1.00 74.12 253 ALA A N 1
ATOM 1989 C CA . ALA A 1 253 ? 19.512 11.706 -30.987 1.00 74.12 253 ALA A CA 1
ATOM 1990 C C . ALA A 1 253 ? 20.150 11.845 -29.598 1.00 74.12 253 ALA A C 1
ATOM 1992 O O . ALA A 1 253 ? 21.368 12.008 -29.503 1.00 74.12 253 ALA A O 1
ATOM 1993 N N . ALA A 1 254 ? 19.346 11.717 -28.537 1.00 69.75 254 ALA A N 1
ATOM 1994 C CA . ALA A 1 254 ? 19.803 11.836 -27.156 1.00 69.75 254 ALA A CA 1
ATOM 1995 C C . ALA A 1 254 ? 20.878 10.795 -26.825 1.00 69.75 254 ALA A C 1
ATOM 1997 O O . ALA A 1 254 ? 21.885 11.128 -26.203 1.00 69.75 254 ALA A O 1
ATOM 1998 N N . TRP A 1 255 ? 20.715 9.563 -27.315 1.00 70.94 255 TRP A N 1
ATOM 1999 C CA . TRP A 1 255 ? 21.700 8.501 -27.141 1.00 70.94 255 TRP A CA 1
ATOM 2000 C C . TRP A 1 255 ? 23.078 8.874 -27.692 1.00 70.94 255 TRP A C 1
ATOM 2002 O O . TRP A 1 255 ? 24.103 8.659 -27.048 1.00 70.94 255 TRP A O 1
ATOM 2012 N N . HIS A 1 256 ? 23.110 9.455 -28.891 1.00 71.69 256 HIS A N 1
ATOM 2013 C CA . HIS A 1 256 ? 24.357 9.867 -29.530 1.00 71.69 256 HIS A CA 1
ATOM 2014 C C . HIS A 1 256 ? 24.899 11.193 -28.964 1.00 71.69 256 HIS A C 1
ATOM 2016 O O . HIS A 1 256 ? 25.950 11.657 -29.400 1.00 71.69 256 HIS A O 1
ATOM 2022 N N . GLY A 1 257 ? 24.222 11.791 -27.977 1.00 70.25 257 GLY A N 1
ATOM 2023 C CA . GLY A 1 257 ? 24.622 13.046 -27.344 1.00 70.25 257 GLY A CA 1
ATOM 2024 C C . GLY A 1 257 ? 24.207 14.297 -28.117 1.00 70.25 257 GLY A C 1
ATOM 2025 O O . GLY A 1 257 ? 24.852 15.336 -27.972 1.00 70.25 257 GLY A O 1
ATOM 2026 N N . PHE A 1 258 ? 23.155 14.212 -28.933 1.00 76.44 258 PHE A N 1
ATOM 2027 C CA . PHE A 1 258 ? 22.586 15.324 -29.698 1.00 76.44 258 PHE A CA 1
ATOM 2028 C C . PHE A 1 258 ? 21.227 15.744 -29.128 1.00 76.44 258 PHE A C 1
ATOM 2030 O O . PHE A 1 258 ? 20.493 14.925 -28.578 1.00 76.44 258 PHE A O 1
ATOM 2037 N N . LEU A 1 259 ? 20.866 17.023 -29.279 1.00 73.25 259 LEU A N 1
ATOM 2038 C CA . LEU A 1 259 ? 19.592 17.542 -28.760 1.00 73.25 259 LEU A CA 1
ATOM 2039 C C . LEU A 1 259 ? 18.415 17.235 -29.690 1.00 73.25 259 LEU A C 1
ATOM 2041 O O . LEU A 1 259 ? 17.259 17.285 -29.275 1.00 73.25 259 LEU A O 1
ATOM 2045 N N . SER A 1 260 ? 18.694 16.947 -30.963 1.00 78.38 260 SER A N 1
ATOM 2046 C CA . SER A 1 26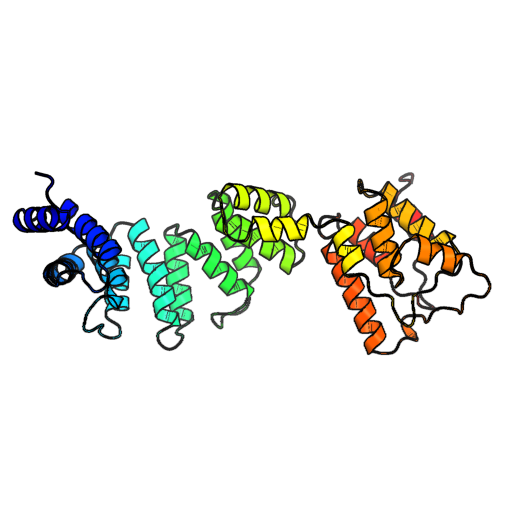0 ? 17.668 16.612 -31.945 1.00 78.38 260 SER A CA 1
ATOM 2047 C C . SER A 1 260 ? 18.187 15.694 -33.044 1.00 78.38 260 SER A C 1
ATOM 2049 O O . SER A 1 260 ? 19.384 15.634 -33.332 1.00 78.38 260 SER A O 1
ATOM 2051 N N . TRP A 1 261 ? 17.253 15.011 -33.702 1.00 81.00 261 TRP A N 1
ATOM 2052 C CA . TRP A 1 261 ? 17.531 14.176 -34.865 1.00 81.00 261 TRP A CA 1
ATOM 2053 C C . TRP A 1 261 ? 18.181 14.962 -36.006 1.00 81.00 261 TRP A C 1
ATOM 2055 O O . TRP A 1 261 ? 19.173 14.521 -36.580 1.00 81.00 261 TRP A O 1
ATOM 2065 N N . SER A 1 262 ? 17.693 16.173 -36.277 1.00 81.81 262 SER A N 1
ATOM 2066 C CA . SER A 1 262 ? 18.274 17.061 -37.287 1.00 81.81 262 SER A CA 1
ATOM 2067 C C . SER A 1 262 ? 19.731 17.419 -36.985 1.00 81.81 262 SER A C 1
ATOM 2069 O O . SER A 1 262 ? 20.542 17.470 -37.906 1.00 81.81 262 SER A O 1
ATOM 2071 N N . GLU A 1 263 ? 20.081 17.639 -35.711 1.00 81.25 263 GLU A N 1
ATOM 2072 C CA . GLU A 1 263 ? 21.472 17.872 -35.303 1.00 81.25 263 GLU A CA 1
ATOM 2073 C C . GLU A 1 263 ? 22.345 16.635 -35.527 1.00 81.25 263 GLU A C 1
ATOM 2075 O O . GLU A 1 263 ? 23.434 16.762 -36.085 1.00 81.25 263 GLU A O 1
ATOM 2080 N N . LEU A 1 264 ? 21.858 15.451 -35.144 1.00 81.88 264 LEU A N 1
ATOM 2081 C CA . LEU A 1 264 ? 22.556 14.182 -35.362 1.00 81.88 264 LEU A CA 1
ATOM 2082 C C . LEU A 1 264 ? 22.813 13.926 -36.856 1.00 81.88 264 LEU A C 1
ATOM 2084 O O . LEU A 1 264 ? 23.936 13.607 -37.239 1.00 81.88 264 LEU A O 1
ATOM 2088 N N . ILE A 1 265 ? 21.801 14.097 -37.712 1.00 81.94 265 ILE A N 1
ATOM 2089 C CA . ILE A 1 265 ? 21.924 13.853 -39.157 1.00 81.94 265 ILE A CA 1
ATOM 2090 C C . ILE A 1 265 ? 22.832 14.884 -39.830 1.00 81.94 265 ILE A C 1
ATOM 2092 O O . ILE A 1 265 ? 23.718 14.509 -40.597 1.00 81.94 265 ILE A O 1
ATOM 2096 N N . ALA A 1 266 ? 22.677 16.174 -39.514 1.00 80.38 266 ALA A N 1
ATOM 2097 C CA . ALA A 1 266 ? 23.558 17.214 -40.046 1.00 80.38 266 ALA A CA 1
ATOM 2098 C C . ALA A 1 266 ? 25.028 16.966 -39.672 1.00 80.38 266 ALA A C 1
ATOM 2100 O O . ALA A 1 266 ? 25.930 17.266 -40.454 1.00 80.38 266 ALA A O 1
ATOM 2101 N N . TYR A 1 267 ? 25.263 16.401 -38.487 1.00 77.50 267 TYR A N 1
ATOM 2102 C CA . TYR A 1 267 ? 26.590 16.020 -38.032 1.00 77.50 267 TYR A CA 1
ATOM 2103 C C . TYR A 1 267 ? 27.126 14.780 -38.761 1.00 77.50 267 TYR A C 1
ATOM 2105 O O . TYR A 1 267 ? 28.255 14.808 -39.242 1.00 77.50 267 TYR A O 1
ATOM 2113 N N . ALA A 1 268 ? 26.315 13.726 -38.900 1.00 71.50 268 ALA A N 1
ATOM 2114 C CA . ALA A 1 268 ? 26.687 12.488 -39.593 1.00 71.50 268 ALA A CA 1
ATOM 2115 C C . ALA A 1 268 ? 27.005 12.695 -41.088 1.00 71.50 268 ALA A C 1
ATOM 2117 O O . ALA A 1 268 ? 27.770 11.931 -41.670 1.00 71.50 268 ALA A O 1
ATOM 2118 N N . LEU A 1 269 ? 26.437 13.738 -41.702 1.00 73.44 269 LEU A N 1
ATOM 2119 C CA . LEU A 1 269 ? 26.678 14.128 -43.095 1.00 73.44 269 LEU A CA 1
ATOM 2120 C C . LEU A 1 269 ? 27.893 15.048 -43.290 1.00 73.44 269 LEU A C 1
ATOM 2122 O O . LEU A 1 269 ? 28.279 15.332 -44.425 1.00 73.44 269 LEU A O 1
ATOM 2126 N N . ASN A 1 270 ? 28.491 15.556 -42.212 1.00 77.75 270 ASN A N 1
ATOM 2127 C CA . ASN A 1 270 ? 29.625 16.464 -42.307 1.00 77.75 270 ASN A CA 1
ATOM 2128 C C . ASN A 1 270 ? 30.943 15.682 -42.396 1.00 77.75 270 ASN A C 1
ATOM 2130 O O . ASN A 1 270 ? 31.471 15.228 -41.386 1.00 77.75 270 ASN A O 1
ATOM 2134 N N . GLU A 1 271 ? 31.529 15.614 -43.593 1.00 71.50 271 GLU A N 1
ATOM 2135 C CA . GLU A 1 271 ? 32.818 14.943 -43.850 1.00 71.50 271 GLU A CA 1
ATOM 2136 C C . GLU A 1 271 ? 33.997 15.500 -43.027 1.00 71.50 271 GLU A C 1
ATOM 2138 O O . GLU A 1 271 ? 35.017 14.833 -42.873 1.00 71.50 271 GLU A O 1
ATOM 2143 N N . ASN A 1 272 ? 33.870 16.722 -42.497 1.00 73.19 272 ASN A N 1
ATOM 2144 C CA . ASN A 1 272 ? 34.893 17.377 -41.679 1.00 73.19 272 ASN A CA 1
ATOM 2145 C C . ASN A 1 272 ? 34.596 17.311 -40.174 1.00 73.19 272 ASN A C 1
ATOM 2147 O O . ASN A 1 272 ? 35.296 17.954 -39.385 1.00 73.19 272 ASN A O 1
ATOM 2151 N N . ALA A 1 273 ? 33.543 16.605 -39.760 1.00 66.06 273 ALA A N 1
ATOM 2152 C CA . ALA A 1 273 ? 33.273 16.391 -38.350 1.00 66.06 273 ALA A CA 1
ATOM 2153 C C . ALA A 1 273 ? 34.400 15.546 -37.719 1.00 66.06 273 ALA A C 1
ATOM 2155 O O . ALA A 1 273 ? 34.841 14.569 -38.328 1.00 66.06 273 ALA A O 1
ATOM 2156 N N . PRO A 1 274 ? 34.907 15.912 -36.526 1.00 62.75 274 PRO A N 1
ATOM 2157 C CA . PRO A 1 274 ? 35.904 15.101 -35.831 1.00 62.75 274 PRO A CA 1
ATOM 2158 C C . PRO A 1 274 ? 35.361 13.693 -35.559 1.00 62.75 274 PRO A C 1
ATOM 2160 O O . PRO A 1 274 ? 34.162 13.520 -35.390 1.00 62.75 274 PRO A O 1
ATOM 2163 N N . GLU A 1 275 ? 36.218 12.672 -35.511 1.00 59.47 275 GLU A N 1
ATOM 2164 C CA . GLU A 1 275 ? 35.768 11.341 -35.090 1.00 59.47 275 GLU A CA 1
ATOM 2165 C C . GLU A 1 275 ? 35.432 11.341 -33.593 1.00 59.47 275 GLU A C 1
ATOM 2167 O O . GLU A 1 275 ? 36.132 11.946 -32.779 1.00 59.47 275 GLU A O 1
ATOM 2172 N N . GLY A 1 276 ? 34.344 10.659 -33.236 1.00 60.72 276 GLY A N 1
ATOM 2173 C CA . GLY A 1 276 ? 33.863 10.569 -31.858 1.00 60.72 276 GLY A CA 1
ATOM 2174 C C . GLY A 1 276 ? 34.740 9.657 -31.030 1.00 60.72 276 GLY A C 1
ATOM 2175 O O . GLY A 1 276 ? 35.370 8.734 -31.546 1.00 60.72 276 GLY A O 1
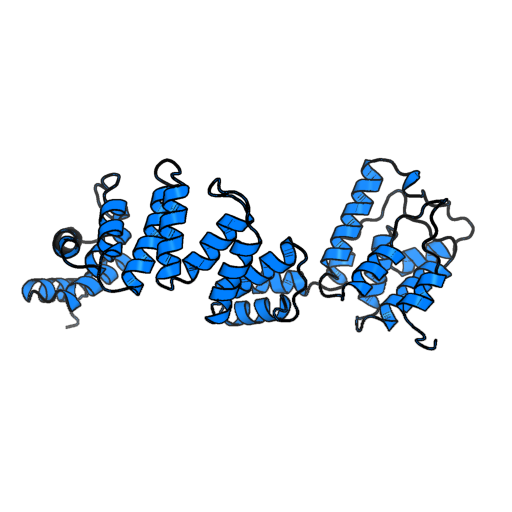ATOM 2176 N N . ILE A 1 277 ? 34.756 9.914 -29.729 1.00 58.50 277 ILE A N 1
ATOM 2177 C CA . ILE A 1 277 ? 35.502 9.106 -28.775 1.00 58.50 277 ILE A CA 1
ATOM 2178 C C . ILE A 1 277 ? 34.693 7.827 -28.522 1.00 58.50 277 ILE A C 1
ATOM 2180 O O . ILE A 1 277 ? 33.535 7.887 -28.086 1.00 58.50 277 ILE A O 1
ATOM 2184 N N . PHE A 1 278 ? 35.291 6.681 -28.859 1.00 62.00 278 PHE A N 1
ATOM 2185 C CA . PHE A 1 278 ? 34.776 5.361 -28.493 1.00 62.00 278 PHE A CA 1
ATOM 2186 C C . PHE A 1 278 ? 34.652 5.288 -26.969 1.00 62.00 278 PHE A C 1
ATOM 2188 O O . PHE A 1 278 ? 35.454 5.888 -26.266 1.00 62.00 278 PHE A O 1
ATOM 2195 N N . ASP A 1 279 ? 33.691 4.548 -26.430 1.00 58.47 279 ASP A N 1
ATOM 2196 C CA . ASP A 1 279 ? 33.480 4.502 -24.971 1.00 58.47 279 ASP A CA 1
ATOM 2197 C C . ASP A 1 279 ? 34.718 4.008 -24.200 1.00 58.47 279 ASP A C 1
ATOM 2199 O O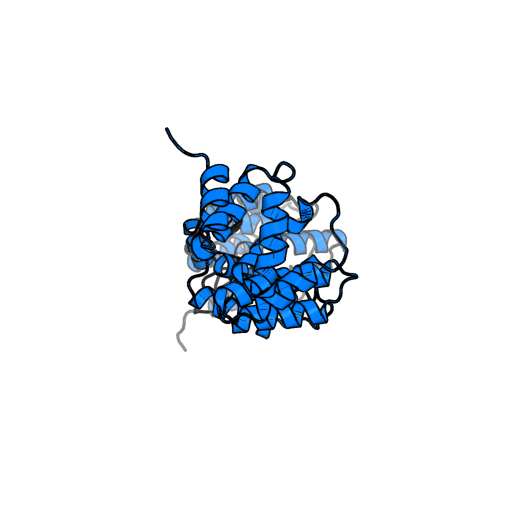 . ASP A 1 279 ? 34.939 4.386 -23.054 1.00 58.47 279 ASP A O 1
ATOM 2203 N N . GLU A 1 280 ? 35.549 3.184 -24.845 1.00 57.75 280 GLU A N 1
ATOM 2204 C CA . GLU A 1 280 ? 36.845 2.716 -24.328 1.00 57.75 280 GLU A CA 1
ATOM 2205 C C . GLU A 1 280 ? 37.926 3.810 -24.270 1.00 57.75 280 GLU A C 1
ATOM 2207 O O . GLU A 1 280 ? 38.919 3.657 -23.560 1.00 57.75 280 GLU A O 1
ATOM 2212 N N . ASP A 1 281 ? 37.712 4.913 -24.986 1.00 62.44 281 ASP A N 1
ATOM 2213 C CA . ASP A 1 281 ? 38.572 6.093 -25.038 1.00 62.44 281 ASP A CA 1
ATOM 2214 C C . ASP A 1 281 ? 38.010 7.257 -24.171 1.00 62.44 281 ASP A C 1
ATOM 2216 O O . ASP A 1 281 ? 38.670 8.290 -24.029 1.00 62.44 281 ASP A O 1
ATOM 2220 N N . CYS A 1 282 ? 36.811 7.115 -23.582 1.00 63.22 282 CYS A N 1
ATOM 2221 C CA . CYS A 1 282 ? 36.166 8.135 -22.742 1.00 63.22 282 CYS A CA 1
ATOM 2222 C C . CYS A 1 282 ? 36.772 8.223 -21.331 1.00 63.22 282 CYS A C 1
ATOM 2224 O O . CYS A 1 282 ? 37.187 7.230 -20.730 1.00 63.22 282 CYS A O 1
ATOM 2226 N N . GLY A 1 283 ? 36.747 9.426 -20.746 1.00 62.91 283 GLY A N 1
ATOM 2227 C CA . GLY A 1 283 ? 37.007 9.612 -19.315 1.00 62.91 283 GLY A CA 1
ATOM 2228 C C . GLY A 1 283 ? 35.864 9.074 -18.442 1.00 62.91 283 GLY A C 1
ATOM 2229 O O . GLY A 1 283 ? 34.729 8.952 -18.897 1.00 62.91 283 GLY A O 1
ATOM 2230 N N . THR A 1 284 ? 36.139 8.785 -17.165 1.00 59.91 284 THR A N 1
ATOM 2231 C CA . THR A 1 284 ? 35.164 8.185 -16.229 1.00 59.91 284 THR A CA 1
ATOM 2232 C C . THR A 1 284 ? 33.861 8.982 -16.108 1.00 59.91 284 THR A C 1
ATOM 2234 O O . THR A 1 284 ? 32.787 8.395 -16.150 1.00 59.91 284 THR A O 1
ATOM 2237 N N . GLU A 1 285 ? 33.948 10.309 -15.996 1.00 61.84 285 GLU A N 1
ATOM 2238 C CA . GLU A 1 285 ? 32.782 11.200 -15.872 1.00 61.84 285 GLU A CA 1
ATOM 2239 C C . GLU A 1 285 ? 31.907 11.183 -17.137 1.00 61.84 285 GLU A C 1
ATOM 2241 O O . GLU A 1 285 ? 30.683 11.128 -17.065 1.00 61.84 285 GLU A O 1
ATOM 2246 N N . GLU A 1 286 ? 32.539 11.139 -18.309 1.00 60.72 286 GLU A N 1
ATOM 2247 C CA . GLU A 1 286 ? 31.854 11.092 -19.600 1.00 60.72 286 GLU A CA 1
ATOM 2248 C C . GLU A 1 286 ? 31.152 9.744 -19.822 1.00 60.72 286 GLU A C 1
ATOM 2250 O O . GLU A 1 286 ? 30.019 9.689 -20.302 1.00 60.72 286 GLU A O 1
ATOM 2255 N N . LEU A 1 287 ? 31.800 8.649 -19.415 1.00 59.12 287 LEU A N 1
ATOM 2256 C CA . LEU A 1 287 ? 31.222 7.310 -19.464 1.00 59.12 287 LEU A CA 1
ATOM 2257 C C . LEU A 1 287 ? 30.027 7.166 -18.503 1.00 59.12 287 LEU A C 1
ATOM 2259 O O . LEU A 1 287 ? 29.056 6.477 -18.821 1.00 59.12 287 LEU A O 1
ATOM 2263 N N . GLU A 1 288 ? 30.069 7.823 -17.342 1.00 57.19 288 GLU A N 1
ATOM 2264 C CA . GLU A 1 288 ? 28.948 7.876 -16.396 1.00 57.19 288 GLU A CA 1
ATOM 2265 C C . GLU A 1 288 ? 27.762 8.689 -16.932 1.00 57.19 288 GLU A C 1
ATOM 2267 O O . GLU A 1 288 ? 26.622 8.226 -16.834 1.00 57.19 288 GLU A O 1
ATOM 2272 N N . ASP A 1 289 ? 28.007 9.847 -17.553 1.00 59.59 289 ASP A N 1
ATOM 2273 C CA . ASP A 1 289 ? 26.960 10.659 -18.193 1.00 59.59 289 ASP A CA 1
ATOM 2274 C C . ASP A 1 289 ? 26.298 9.904 -19.362 1.00 59.59 289 ASP A C 1
ATOM 2276 O O . ASP A 1 289 ? 25.066 9.926 -19.505 1.00 59.59 289 ASP A O 1
ATOM 2280 N N . ARG A 1 290 ? 27.086 9.152 -20.148 1.00 63.41 290 ARG A N 1
ATOM 2281 C CA . ARG A 1 290 ? 26.557 8.240 -21.174 1.00 63.41 290 ARG A CA 1
ATOM 2282 C C . ARG A 1 290 ? 25.654 7.191 -20.538 1.00 63.41 290 ARG A C 1
ATOM 2284 O O . ARG A 1 290 ? 24.470 7.173 -20.855 1.00 63.41 290 ARG A O 1
ATOM 2291 N N . ARG A 1 291 ? 26.149 6.392 -19.582 1.00 59.12 291 ARG A N 1
ATOM 2292 C CA . ARG A 1 291 ? 25.364 5.348 -18.884 1.00 59.12 291 ARG A CA 1
ATOM 2293 C C . ARG A 1 291 ? 24.072 5.878 -18.266 1.00 59.12 291 ARG A C 1
ATOM 2295 O O . ARG A 1 291 ? 23.039 5.228 -18.382 1.00 59.12 291 ARG A O 1
ATOM 2302 N N . ARG A 1 292 ? 24.098 7.065 -17.653 1.00 57.62 292 ARG A N 1
ATOM 2303 C CA . ARG A 1 292 ? 22.895 7.704 -17.096 1.00 57.62 292 ARG A CA 1
ATOM 2304 C C . ARG A 1 292 ? 21.847 7.970 -18.178 1.00 57.62 292 ARG A C 1
ATOM 2306 O O . ARG A 1 292 ? 20.669 7.714 -17.955 1.00 57.62 292 ARG A O 1
ATOM 2313 N N . THR A 1 293 ? 22.271 8.422 -19.355 1.00 58.78 293 THR A N 1
ATOM 2314 C CA . THR A 1 293 ? 21.386 8.624 -20.512 1.00 58.78 293 THR A CA 1
ATOM 2315 C C . THR A 1 293 ? 20.815 7.295 -21.022 1.00 58.78 293 THR A C 1
ATOM 2317 O O . THR A 1 293 ? 19.629 7.225 -21.330 1.00 58.78 293 THR A O 1
ATOM 2320 N N . GLN A 1 294 ? 21.612 6.219 -21.029 1.00 61.22 294 GLN A N 1
ATOM 2321 C CA . GLN A 1 294 ? 21.149 4.874 -21.410 1.00 61.22 294 GLN A CA 1
ATOM 2322 C C . GLN A 1 294 ? 20.076 4.344 -20.458 1.00 61.22 294 GLN A C 1
ATOM 2324 O O . GLN A 1 294 ? 19.090 3.775 -20.909 1.00 61.22 294 GLN A O 1
ATOM 2329 N N . VAL A 1 295 ? 20.249 4.561 -19.152 1.00 54.94 295 VAL A N 1
ATOM 2330 C CA . VAL A 1 295 ? 19.274 4.171 -18.122 1.00 54.94 295 VAL A CA 1
ATOM 2331 C C . VAL A 1 295 ? 17.983 4.981 -18.245 1.00 54.94 295 VAL A C 1
ATOM 2333 O O . VAL A 1 295 ? 16.904 4.411 -18.134 1.00 54.94 295 VAL A O 1
ATOM 2336 N N . LEU A 1 296 ? 18.071 6.287 -18.521 1.00 57.50 296 LEU A N 1
ATOM 2337 C CA . LEU A 1 296 ? 16.893 7.133 -18.761 1.00 57.50 296 LEU A CA 1
ATOM 2338 C C . LEU A 1 296 ? 16.115 6.697 -20.004 1.00 57.50 296 LEU A C 1
ATOM 2340 O O . LEU A 1 296 ? 14.889 6.704 -19.997 1.00 57.50 296 LEU A O 1
ATOM 2344 N N . ILE A 1 297 ? 16.833 6.310 -21.059 1.00 58.31 297 ILE A N 1
ATOM 2345 C CA . ILE A 1 297 ? 16.239 5.757 -22.271 1.00 58.31 297 ILE A CA 1
ATOM 2346 C C . ILE A 1 297 ? 15.608 4.398 -21.954 1.00 58.31 297 ILE A C 1
ATOM 2348 O O . ILE A 1 297 ? 14.412 4.255 -22.140 1.00 58.31 297 ILE A O 1
ATOM 2352 N N . ALA A 1 298 ? 16.338 3.436 -21.389 1.00 55.19 298 ALA A N 1
ATOM 2353 C CA . ALA A 1 298 ? 15.797 2.116 -21.051 1.00 55.19 298 ALA A CA 1
ATOM 2354 C C . ALA A 1 298 ? 14.561 2.191 -20.134 1.00 55.19 298 ALA A C 1
ATOM 2356 O O . ALA A 1 298 ? 13.575 1.512 -20.391 1.00 55.19 298 ALA A O 1
ATOM 2357 N N . GLY A 1 299 ? 14.568 3.080 -19.135 1.00 55.47 299 GLY A N 1
ATOM 2358 C CA . GLY A 1 299 ? 13.414 3.313 -18.263 1.00 55.47 299 GLY A CA 1
ATOM 2359 C C . GLY A 1 299 ? 12.195 3.907 -18.978 1.00 55.47 299 GLY A C 1
ATOM 2360 O O . GLY A 1 299 ? 11.077 3.737 -18.511 1.00 55.47 299 GLY A O 1
ATOM 2361 N N . HIS A 1 300 ? 12.385 4.571 -20.121 1.00 59.12 300 HIS A N 1
ATOM 2362 C CA . HIS A 1 300 ? 11.292 5.079 -20.953 1.00 59.12 300 HIS A CA 1
ATOM 2363 C C . HIS A 1 300 ? 10.685 4.003 -21.869 1.00 59.12 300 HIS A C 1
ATOM 2365 O O . HIS A 1 300 ? 9.534 4.129 -22.275 1.00 59.12 300 HIS A O 1
ATOM 2371 N N . TYR A 1 301 ? 11.442 2.950 -22.189 1.00 56.09 301 TYR A N 1
ATOM 2372 C CA . TYR A 1 301 ? 11.002 1.834 -23.036 1.00 56.09 301 TYR A CA 1
ATOM 2373 C C . TYR A 1 301 ? 10.817 0.544 -22.232 1.00 56.09 301 TYR A C 1
ATOM 2375 O O . TYR A 1 301 ? 10.881 -0.537 -22.802 1.00 56.09 301 TYR A O 1
ATOM 2383 N N . ILE A 1 302 ? 10.596 0.653 -20.920 1.00 53.88 302 ILE A N 1
ATOM 2384 C CA . ILE A 1 302 ? 10.503 -0.490 -20.004 1.00 53.88 302 ILE A CA 1
ATOM 2385 C C . ILE A 1 302 ? 9.326 -1.428 -20.315 1.00 53.88 302 ILE A C 1
ATOM 2387 O O . ILE A 1 302 ? 9.360 -2.579 -19.914 1.00 53.88 302 ILE A O 1
ATOM 2391 N N . ASP A 1 303 ? 8.332 -0.975 -21.085 1.00 46.84 303 ASP A N 1
ATOM 2392 C CA . ASP A 1 303 ? 7.212 -1.807 -21.560 1.00 46.84 303 ASP A CA 1
ATOM 2393 C C . ASP A 1 303 ? 7.485 -2.475 -22.918 1.00 46.84 303 ASP A C 1
ATOM 2395 O O . ASP A 1 303 ? 6.608 -3.109 -23.505 1.00 46.84 303 ASP A O 1
ATOM 2399 N N . ALA A 1 304 ? 8.684 -2.292 -23.474 1.00 53.75 304 ALA A N 1
ATOM 2400 C CA . ALA A 1 304 ? 9.086 -2.994 -24.677 1.00 53.75 304 ALA A CA 1
ATOM 2401 C C . ALA A 1 304 ? 9.428 -4.457 -24.327 1.00 53.75 304 ALA A C 1
ATOM 2403 O O . ALA A 1 304 ? 10.059 -4.696 -23.299 1.00 53.75 304 ALA A O 1
ATOM 2404 N N . PRO A 1 305 ? 9.065 -5.438 -25.174 1.00 49.25 305 PRO A N 1
ATOM 2405 C CA . PRO A 1 305 ? 9.420 -6.839 -24.947 1.00 49.25 305 PRO A CA 1
ATOM 2406 C C . PRO A 1 305 ? 10.928 -7.054 -24.713 1.00 49.25 305 PRO A C 1
ATOM 2408 O O . PRO A 1 305 ? 11.751 -6.317 -25.248 1.00 49.25 305 PRO A O 1
ATOM 2411 N N . ASP A 1 306 ? 11.330 -8.109 -24.001 1.00 50.66 306 ASP A N 1
ATOM 2412 C CA . ASP A 1 306 ? 12.746 -8.367 -23.667 1.00 50.66 306 ASP A CA 1
ATOM 2413 C C . ASP A 1 306 ? 13.690 -8.345 -24.878 1.00 50.66 306 ASP A C 1
ATOM 2415 O O . ASP A 1 306 ? 14.753 -7.727 -24.834 1.00 50.66 306 ASP A O 1
ATOM 2419 N N . TYR A 1 307 ? 13.283 -8.959 -25.996 1.00 52.81 307 TYR A N 1
ATOM 2420 C CA . TYR A 1 307 ? 14.069 -8.965 -27.239 1.00 52.81 307 TYR A CA 1
ATOM 2421 C C . TYR A 1 307 ? 14.256 -7.556 -27.816 1.00 52.81 307 TYR A C 1
ATOM 2423 O O . TYR A 1 307 ? 15.207 -7.278 -28.546 1.00 52.81 307 TYR A O 1
ATOM 2431 N N . VAL A 1 308 ? 13.342 -6.657 -27.472 1.00 54.94 308 VAL A N 1
ATOM 2432 C CA . VAL A 1 308 ? 13.285 -5.275 -27.909 1.00 54.94 308 VAL A CA 1
ATOM 2433 C C . VAL A 1 308 ? 14.147 -4.385 -27.022 1.00 54.94 308 VAL A C 1
ATOM 2435 O O . VAL A 1 308 ? 14.900 -3.562 -27.540 1.00 54.94 308 VAL A O 1
ATOM 2438 N N . LEU A 1 309 ? 14.117 -4.583 -25.705 1.00 58.75 309 LEU A N 1
ATOM 2439 C CA . LEU A 1 309 ? 15.090 -3.979 -24.796 1.00 58.75 309 LEU A CA 1
ATOM 2440 C C . LEU A 1 309 ? 16.506 -4.455 -25.129 1.00 58.75 309 LEU A C 1
ATOM 2442 O O . LEU A 1 309 ? 17.424 -3.641 -25.204 1.00 58.75 309 LEU A O 1
ATOM 2446 N N . GLU A 1 310 ? 16.678 -5.743 -25.428 1.00 57.66 310 GLU A N 1
ATOM 2447 C CA . GLU A 1 310 ? 17.936 -6.309 -25.910 1.00 57.66 310 GLU A CA 1
ATOM 2448 C C . GLU A 1 310 ? 18.351 -5.677 -27.245 1.00 57.66 310 GLU A C 1
ATOM 2450 O O . GLU A 1 310 ? 19.517 -5.318 -27.405 1.00 57.66 310 GLU A O 1
ATOM 2455 N N . LEU A 1 311 ? 17.417 -5.453 -28.177 1.00 58.91 311 LEU A N 1
ATOM 2456 C CA . LEU A 1 311 ? 17.669 -4.763 -29.443 1.00 58.91 311 LEU A CA 1
ATOM 2457 C C . LEU A 1 311 ? 18.068 -3.298 -29.229 1.00 58.91 311 LEU A C 1
ATOM 2459 O O . LEU A 1 311 ? 19.068 -2.874 -29.802 1.00 58.91 311 LEU A O 1
ATOM 2463 N N . ILE A 1 312 ? 17.347 -2.535 -28.399 1.00 64.44 312 ILE A N 1
ATOM 2464 C CA . ILE A 1 312 ? 17.675 -1.148 -28.028 1.00 64.44 312 ILE A CA 1
ATOM 2465 C C . ILE A 1 312 ? 19.072 -1.120 -27.421 1.00 64.44 312 ILE A C 1
ATOM 2467 O O . ILE A 1 312 ? 19.952 -0.437 -27.934 1.00 64.44 312 ILE A O 1
ATOM 2471 N N . VAL A 1 313 ? 19.317 -1.914 -26.381 1.00 59.97 313 VAL A N 1
ATOM 2472 C CA . VAL A 1 313 ? 20.603 -1.981 -25.682 1.00 59.97 313 VAL A CA 1
ATOM 2473 C C . VAL A 1 313 ? 21.723 -2.397 -26.634 1.00 59.97 313 VAL A C 1
ATOM 2475 O O . VAL A 1 313 ? 22.801 -1.810 -26.563 1.00 59.97 313 VAL A O 1
ATOM 2478 N N . THR A 1 314 ? 21.479 -3.340 -27.551 1.00 59.19 314 THR A N 1
ATOM 2479 C CA . THR A 1 314 ? 22.440 -3.838 -28.555 1.00 59.19 314 THR A CA 1
ATOM 2480 C C . THR A 1 314 ? 22.742 -2.812 -29.643 1.00 59.19 314 THR A C 1
ATOM 2482 O O . THR A 1 314 ? 23.902 -2.618 -30.011 1.00 59.19 314 THR A O 1
ATOM 2485 N N . LEU A 1 315 ? 21.715 -2.147 -30.171 1.00 58.66 315 LEU A N 1
ATOM 2486 C CA . LEU A 1 315 ? 21.833 -1.127 -31.214 1.00 58.66 315 LEU A CA 1
ATOM 2487 C C . LEU A 1 315 ? 22.545 0.115 -30.724 1.00 58.66 315 LEU A C 1
ATOM 2489 O O . LEU A 1 315 ? 23.306 0.762 -31.454 1.00 58.66 315 LEU A O 1
ATOM 2493 N N . LEU A 1 316 ? 22.249 0.431 -29.477 1.00 59.97 316 LEU A N 1
ATOM 2494 C CA . LEU A 1 316 ? 22.719 1.610 -28.825 1.00 59.97 316 LEU A CA 1
ATOM 2495 C C . LEU A 1 316 ? 24.076 1.352 -28.141 1.00 59.97 316 LEU A C 1
ATOM 2497 O O . LEU A 1 316 ? 24.807 2.313 -27.950 1.00 59.97 316 LEU A O 1
ATOM 2501 N N . GLN A 1 317 ? 24.501 0.096 -27.906 1.00 55.97 317 GLN A N 1
ATOM 2502 C CA . GLN A 1 317 ? 25.770 -0.244 -27.237 1.00 55.97 317 GLN A CA 1
ATOM 2503 C C . GLN A 1 317 ? 26.951 0.692 -27.602 1.00 55.97 317 GLN A C 1
ATOM 2505 O O . GLN A 1 317 ? 27.145 1.019 -28.784 1.00 55.97 317 GLN A O 1
ATOM 2510 N N . PRO A 1 318 ? 27.784 1.026 -26.594 1.00 52.53 318 PRO A N 1
ATOM 2511 C CA . PRO A 1 318 ? 29.085 1.666 -26.735 1.00 52.53 318 PRO A CA 1
ATOM 2512 C C . PRO A 1 318 ? 29.800 1.336 -28.043 1.00 52.53 318 PRO A C 1
ATOM 2514 O O . PRO A 1 318 ? 30.007 0.165 -28.380 1.00 52.53 318 PRO A O 1
ATOM 2517 N N . THR A 1 319 ? 30.238 2.350 -28.787 1.00 56.56 319 THR A N 1
AT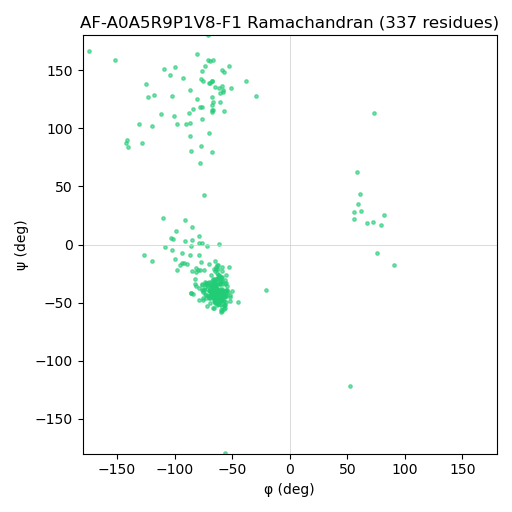OM 2518 C CA . THR A 1 319 ? 31.154 2.088 -29.892 1.00 56.56 319 THR A CA 1
ATOM 2519 C C . THR A 1 319 ? 32.475 1.623 -29.277 1.00 56.56 319 THR A C 1
ATOM 2521 O O . THR A 1 319 ? 33.152 2.380 -28.593 1.00 56.56 319 THR A O 1
ATOM 2524 N N . SER A 1 320 ? 32.849 0.364 -29.507 1.00 52.75 320 SER A N 1
ATOM 2525 C CA . SER A 1 320 ? 34.206 -0.155 -29.294 1.00 52.75 320 SER A CA 1
ATOM 2526 C C . SER A 1 320 ? 34.897 -0.299 -30.648 1.00 52.75 320 SER A C 1
ATOM 2528 O O . SER A 1 320 ? 34.256 -0.677 -31.635 1.00 52.75 320 SER A O 1
ATOM 2530 N N . ARG A 1 321 ? 36.215 -0.068 -30.721 1.00 54.75 321 ARG A N 1
ATOM 2531 C CA . ARG A 1 321 ? 36.996 -0.334 -31.941 1.00 54.75 321 ARG A CA 1
ATOM 2532 C C . ARG A 1 321 ? 37.051 -1.825 -32.272 1.00 54.75 321 ARG A C 1
ATOM 2534 O O . ARG A 1 321 ? 37.327 -2.179 -33.419 1.00 54.75 321 ARG A O 1
ATOM 2541 N N . THR A 1 322 ? 36.816 -2.703 -31.289 1.00 48.97 322 THR A N 1
ATOM 2542 C CA . THR A 1 322 ? 37.070 -4.145 -31.422 1.00 48.97 322 THR A CA 1
ATOM 2543 C C . THR A 1 322 ? 35.856 -5.054 -31.246 1.00 48.97 322 THR A C 1
ATOM 2545 O O . THR A 1 322 ? 35.944 -6.200 -31.690 1.00 48.97 322 THR A O 1
ATOM 2548 N N . HIS A 1 323 ? 34.711 -4.606 -30.717 1.00 44.00 323 HIS A N 1
ATOM 2549 C CA . HIS A 1 323 ? 33.494 -5.437 -30.655 1.00 44.00 323 HIS A CA 1
ATOM 2550 C C . HIS A 1 323 ? 32.319 -4.830 -31.425 1.00 44.00 323 HIS A C 1
ATOM 2552 O O . HIS A 1 323 ? 31.646 -3.905 -30.991 1.00 44.00 323 HIS A O 1
ATOM 2558 N N . LYS A 1 324 ? 32.111 -5.404 -32.618 1.00 42.59 324 LYS A N 1
ATOM 2559 C CA . LYS A 1 324 ? 31.034 -5.121 -33.568 1.00 42.59 324 LYS A CA 1
ATOM 2560 C C . LYS A 1 324 ? 29.680 -5.576 -32.993 1.00 42.59 324 LYS A C 1
ATOM 2562 O O . LYS A 1 324 ? 29.467 -6.790 -32.953 1.00 42.59 324 LYS A O 1
ATOM 2567 N N . PRO A 1 325 ? 28.710 -4.687 -32.716 1.00 42.47 325 PRO A N 1
ATOM 2568 C CA . PRO A 1 325 ? 27.319 -5.064 -32.903 1.00 42.47 325 PRO A CA 1
ATOM 2569 C C . PRO A 1 325 ? 27.148 -5.150 -34.420 1.00 42.47 325 PRO A C 1
ATOM 2571 O O . PRO A 1 325 ? 27.093 -4.139 -35.122 1.00 42.47 325 PRO A O 1
ATOM 2574 N N . SER A 1 326 ? 27.259 -6.351 -34.990 1.00 39.66 326 SER A N 1
ATOM 2575 C CA . SER A 1 326 ? 27.127 -6.460 -36.439 1.00 39.66 326 SER A CA 1
ATOM 2576 C C . SER A 1 326 ? 25.681 -6.127 -36.795 1.00 39.66 326 SER A C 1
ATOM 2578 O O . SER A 1 326 ? 24.773 -6.766 -36.273 1.00 39.66 326 SER A O 1
ATOM 2580 N N . LEU A 1 327 ? 25.463 -5.182 -37.712 1.00 40.38 327 LEU A N 1
ATOM 2581 C CA . LEU A 1 327 ? 24.147 -4.963 -38.326 1.00 40.38 327 LEU A CA 1
ATOM 2582 C C . LEU A 1 327 ? 23.567 -6.271 -38.914 1.00 40.38 327 LEU A C 1
ATOM 2584 O O . LEU A 1 327 ? 22.362 -6.400 -39.031 1.00 40.38 327 LEU A O 1
ATOM 2588 N N . ARG A 1 328 ? 24.396 -7.297 -39.180 1.00 37.19 328 ARG A N 1
ATOM 2589 C CA . ARG A 1 328 ? 23.938 -8.654 -39.548 1.00 37.19 328 ARG A CA 1
ATOM 2590 C C . ARG A 1 328 ? 23.155 -9.387 -38.449 1.00 37.19 328 ARG A C 1
ATOM 2592 O O . ARG A 1 328 ? 22.450 -10.336 -38.766 1.00 37.19 328 ARG A O 1
ATOM 2599 N N . ASN A 1 329 ? 23.291 -9.003 -37.179 1.00 40.25 329 ASN A N 1
ATOM 2600 C CA . ASN A 1 329 ? 22.449 -9.541 -36.104 1.00 40.25 329 ASN A CA 1
ATOM 2601 C C . ASN A 1 329 ? 21.074 -8.866 -36.079 1.00 40.25 329 ASN A C 1
ATOM 2603 O O . ASN A 1 329 ? 20.127 -9.474 -35.600 1.00 40.25 329 ASN A O 1
ATOM 2607 N N . LEU A 1 330 ? 20.959 -7.660 -36.642 1.00 40.94 330 LEU A N 1
ATOM 2608 C CA . LEU A 1 330 ? 19.702 -6.935 -36.775 1.00 40.94 330 LEU A CA 1
ATOM 2609 C C . LEU A 1 330 ? 18.729 -7.675 -37.701 1.00 40.94 330 LEU A C 1
ATOM 2611 O O . LEU A 1 330 ? 17.607 -7.950 -37.304 1.00 40.94 330 LEU A O 1
ATOM 2615 N N . ASP A 1 331 ? 19.204 -8.099 -38.878 1.00 41.06 331 ASP A N 1
ATOM 2616 C CA . ASP A 1 331 ? 18.421 -8.890 -39.846 1.00 41.06 331 ASP A CA 1
ATOM 2617 C C . ASP A 1 331 ? 17.969 -10.248 -39.271 1.00 41.06 331 ASP A C 1
ATOM 2619 O O . ASP A 1 331 ? 16.960 -10.812 -39.689 1.00 41.06 331 ASP A O 1
ATOM 2623 N N . ARG A 1 332 ? 18.719 -10.783 -38.297 1.00 44.25 332 ARG A N 1
ATOM 2624 C CA . ARG A 1 332 ? 18.402 -12.029 -37.582 1.00 44.25 332 ARG A CA 1
ATOM 2625 C C . ARG A 1 332 ? 17.405 -11.841 -36.437 1.00 44.25 332 ARG A C 1
ATOM 2627 O O . ARG A 1 332 ? 16.642 -12.762 -36.183 1.00 44.25 332 ARG A O 1
ATOM 2634 N N . LEU A 1 333 ? 17.443 -10.696 -35.753 1.00 39.84 333 LEU A N 1
ATOM 2635 C CA . LEU A 1 333 ? 16.549 -10.350 -34.640 1.00 39.84 333 LEU A CA 1
ATOM 2636 C C . LEU A 1 333 ? 15.188 -9.830 -35.128 1.00 39.84 333 LEU A C 1
ATOM 2638 O O . LEU A 1 333 ? 14.178 -10.150 -34.520 1.00 39.84 333 LEU A O 1
ATOM 2642 N N . ILE A 1 334 ? 15.171 -9.087 -36.239 1.00 43.03 334 ILE A N 1
ATOM 2643 C CA . ILE A 1 334 ? 13.960 -8.573 -36.912 1.00 43.03 334 ILE A CA 1
ATOM 2644 C C . ILE A 1 334 ? 13.266 -9.678 -37.736 1.00 43.03 334 ILE A C 1
ATOM 2646 O O . ILE A 1 334 ? 12.071 -9.618 -37.995 1.00 43.03 334 ILE A O 1
ATOM 2650 N N . GLY A 1 335 ? 14.011 -10.724 -38.117 1.00 38.03 335 GLY A N 1
ATOM 2651 C CA . GLY A 1 335 ? 13.490 -11.948 -38.721 1.00 38.03 335 GLY A CA 1
ATOM 2652 C C . GLY A 1 335 ? 13.013 -11.816 -40.174 1.00 38.03 335 GLY A C 1
ATOM 2653 O O . GLY A 1 335 ? 11.944 -11.295 -40.462 1.00 38.03 335 GLY A O 1
ATOM 2654 N N . ASN A 1 336 ? 13.728 -12.473 -41.090 1.00 34.84 336 ASN A N 1
ATOM 2655 C CA . ASN A 1 336 ? 13.050 -13.395 -42.003 1.00 34.84 336 ASN A CA 1
ATOM 2656 C C . ASN A 1 336 ? 13.237 -14.794 -41.412 1.00 34.84 336 ASN A C 1
ATOM 2658 O O . ASN A 1 336 ? 14.333 -15.353 -41.467 1.00 34.84 336 ASN A O 1
ATOM 2662 N N . ALA A 1 337 ? 12.183 -15.321 -40.795 1.00 39.97 337 ALA A N 1
ATOM 2663 C CA . ALA A 1 337 ? 12.104 -16.715 -40.388 1.00 39.97 337 ALA A CA 1
ATOM 2664 C C . ALA A 1 337 ? 11.802 -17.572 -41.624 1.00 39.97 337 ALA A C 1
ATOM 2666 O O . ALA A 1 337 ? 10.648 -17.863 -41.903 1.00 39.97 337 ALA A O 1
ATOM 2667 N N . ASP A 1 338 ? 12.842 -17.936 -42.365 1.00 40.97 338 ASP A N 1
ATOM 2668 C CA . ASP A 1 338 ? 12.831 -19.068 -43.290 1.00 40.97 338 ASP A CA 1
ATOM 2669 C C . ASP A 1 338 ? 14.208 -19.741 -43.194 1.00 40.97 338 ASP A C 1
ATOM 2671 O O . ASP A 1 338 ? 15.144 -19.355 -43.894 1.00 40.97 338 ASP A O 1
ATOM 2675 N N . ASP A 1 339 ? 14.336 -20.670 -42.241 1.00 36.75 339 ASP A N 1
ATOM 2676 C CA . ASP A 1 339 ? 15.160 -21.892 -42.309 1.00 36.75 339 ASP A CA 1
ATOM 2677 C C . ASP A 1 339 ? 14.841 -22.833 -41.132 1.00 36.75 339 ASP A C 1
ATOM 2679 O O . ASP A 1 339 ? 14.941 -22.393 -39.959 1.00 36.75 339 ASP A O 1
#

Radius of gyration: 29.58 Å; Cα contacts (8 Å, |Δi|>4): 407; chains: 1; bounding box: 74×42×75 Å